Protein 3AGK (pdb70)

Sequence (345 aa):
EERLTISKRELARLLKELKKWSAPATVLLSLYIPPGRPLSDVMTLLRQEYSITDNIKLKRTRQAVKRALSAAMDRLQMLTSTPPNGLVLFCGEKFECFMFSPPEPIRVFYYRTDKRFITDFLEDMVEDNNAIGIIIVERDQATIGLLKGARLEVLKELEGFVPYERIIEQMVDEFFKKVGEEASNLLVPLAEKGVLKGVIVAGPGLAKQEFVEGNYLDYRLKKILAPELVDVAYQGLQGLKEAVMKAEKVVEAQMYRDAVNAMEEFKLHLAKGTGMIVYGEKDVEAALEMGAVKTLLIHESREDLEEWVEKAKSSGAQVIVVPESLAEAEWFLKTFGGLAGILRF

Radius of gyration: 25.09 Å; Cα contacts (8 Å, |Δi|>4): 639; chains: 1; bounding box: 65×64×42 Å

Nearest PDB structures (foldseek):
  3agk-assembly1_A  TM=1.003E+00  e=1.300E-74  Aeropyrum pernix
  3vmf-assembly1_B  TM=6.737E-01  e=6.064E-64  Aeropyrum pernix K1
  7o80-assembly1_By  TM=4.733E-01  e=6.636E-30  Oryctolagus cuniculus
  8hku-assembly1_ARF1  TM=5.598E-01  e=2.573E-24  Sulfolobus acidocaldarius DSM 639
  3e20-assembly2_C  TM=5.755E-01  e=2.740E-14  Schizosaccharomyces pombe

CATH classification: 3.30.960.10 (+2 more: 3.30.420.60, 3.30.1330.30)

InterPro domai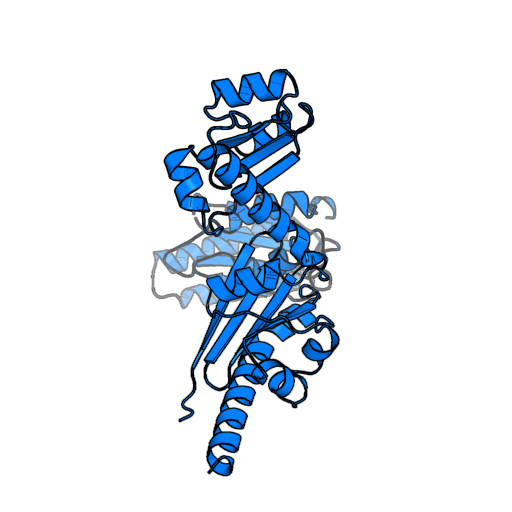ns:
  IPR004403 Peptide chain release factor eRF1/aRF1 [PTHR10113] (13-324)
  IPR004403 Peptide chain release factor eRF1/aRF1 [TIGR03676] (14-324)
  IPR005140 eRF1/Pelota-like, N-terminal domain [PF03463] (19-137)
  IPR005140 eRF1/Pelota-like, N-terminal domain [SM01194] (8-138)
  IPR005141 eRF1 domain 2 [PF03464] (143-274)
  IPR005142 eRF1 domain 3 [PF03465] (281-370)
  IPR020918 Peptide chain release factor subunit 1 [MF_00424] (24-371)
  IPR024049 eRF1, domain 1 [G3DSA:3.30.960.10] (1-139)
  IPR024049 eRF1, domain 1 [SSF55481] (7-139)
  IPR029064 Ribosomal protein eL30-like superfamily [G3DSA:3.30.1330.30] (276-373)
  IPR029064 Ribosomal protein eL30-like superfamily [SSF55315] (281-371)
  IPR042226 eRF1, domain 2 superfamily [G3DSA:3.30.420.60] (140-275)

B-factor: mean 65.96, std 20.27, range [30.25, 143.99]

Solvent-accessible surface area: 18932 Å² total; per-residue (Å²): 113,116,222,44,53,32,36,89,201,80,0,36,196,42,6,143,79,1,106,158,39,87,15,134,34,62,18,0,1,0,0,0,0,11,46,70,104,68,17,80,64,2,17,74,56,0,134,102,46,79,83,85,5,97,109,46,194,104,143,192,22,71,113,32,9,52,124,2,1,44,9,0,22,86,57,4,123,141,32,142,68,18,4,71,29,0,0,0,0,0,0,2,109,197,60,89,16,28,39,8,0,0,34,15,67,10,185,82,58,60,48,106,40,26,111,142,5,19,11,91,53,0,57,46,79,42,36,100,73,40,0,3,0,0,0,0,0,44,111,46,59,1,0,0,0,9,0,70,10,10,130,9,83,44,55,90,97,12,138,22,150,13,101,226,113,198,116,40,113,118,51,19,40,98,4,5,100,96,0,0,119,43,0,16,110,54,0,12,64,30,24,116,102,33,1,8,115,8,0,1,0,0,0,45,54,114,12,5,80,90,0,30,141,22,146,41,4,33,163,84,0,73,176,40,33,19,121,127,45,11,86,5,67,118,26,12,87,108,0,0,43,52,0,0,40,97,7,129,182,16,120,53,0,81,118,9,10,59,3,1,72,8,3,90,54,0,86,101,37,45,69,147,72,64,57,57,23,16,101,30,81,151,82,0,66,58,7,4,137,148,22,0,0,76,22,0,0,0,2,49,62,41,180,39,34,119,102,6,17,124,69,1,121,98,29,51,10,109,22,22,58,0,5,129,63,8,74,49,0,140,77,0,69,184,67,32,35,0,2,0,0,1,25,94,157

Secondary structure (DSSP, 8-state):
-GGGB--HHHHHHHHHHHTT---SSS-EEEEEE-TTS-HHHHHHHHHHHHHHGGG--SHHHHHHHHHHHHHHHHHHTT-SS--TT-EEEEEE---EEEEEB-SS---S-EEEEESS---HHHHTTSS-S-EEEEEEEETTEEEEEEEETTEEEEEEEEE-----HHHHHHHHHHHHHHHHHHHHHHHHHHHHTT-EEEEEEEESTTHHHHHHHSS-S-HHHHTTB-SS-EE----HHHHHHHHHHH-TT-GGGHHHHHHHHHHHHHHHHHHTT---EEESHHHHHHHHHTT-EEEEEEETT-TTHHHHHHHHTTTT-EEEEE-TTSTTHHHHHHHHTTEEEEE--

Structure (mmCIF, N/CA/C/O backbone):
data_3AGK
#
_entry.id   3AGK
#
_cell.length_a   65.443
_cell.length_b   80.430
_cell.length_c   87.873
_cell.angle_alpha   90.00
_cell.angle_beta   90.00
_cell.angle_gamma   90.00
#
_symmetry.space_group_name_H-M   'P 21 21 21'
#
loop_
_entity.id
_entity.type
_entity.pdbx_description
1 polymer 'Peptide chain release factor subunit 1'
2 water water
#
loop_
_atom_site.group_PDB
_atom_site.id
_atom_site.type_symbol
_atom_site.label_atom_id
_atom_site.label_alt_id
_atom_site.label_comp_id
_atom_site.label_asym_id
_atom_site.label_entity_id
_atom_site.label_seq_id
_atom_site.pdbx_PDB_ins_code
_atom_site.Cartn_x
_atom_site.Cartn_y
_atom_site.Cartn_z
_atom_site.occupancy
_atom_site.B_iso_or_equiv
_atom_site.auth_seq_id
_atom_site.auth_comp_id
_atom_site.auth_asym_id
_atom_site.auth_atom_id
_atom_site.pdbx_PDB_model_num
ATOM 1 N N . GLU A 1 7 ? 23.140 8.524 32.256 1.00 86.65 7 GLU A N 1
ATOM 2 C CA . GLU A 1 7 ? 22.836 9.952 32.410 1.00 87.17 7 GLU A CA 1
ATOM 3 C C . GLU A 1 7 ? 21.362 10.287 32.154 1.00 82.08 7 GLU A C 1
ATOM 4 O O . GLU A 1 7 ? 20.741 9.780 31.213 1.00 71.51 7 GLU A O 1
ATOM 10 N N . GLU A 1 8 ? 20.818 11.155 32.998 1.00 89.65 8 GLU A N 1
ATOM 11 C CA . GLU A 1 8 ? 19.426 11.573 32.891 1.00 97.69 8 GLU A CA 1
ATOM 12 C C . GLU A 1 8 ? 19.109 12.308 31.576 1.00 94.93 8 GLU A C 1
ATOM 13 O O . GLU A 1 8 ? 17.936 12.482 31.237 1.00 92.66 8 GLU A O 1
ATOM 19 N N . ARG A 1 9 ? 20.143 12.717 30.833 1.00 84.77 9 ARG A N 1
ATOM 20 C CA . ARG A 1 9 ? 19.941 13.453 29.579 1.00 81.70 9 ARG A CA 1
ATOM 21 C C . ARG A 1 9 ? 19.397 12.569 28.458 1.00 74.99 9 ARG A C 1
ATOM 22 O O . ARG A 1 9 ? 18.887 13.083 27.462 1.00 77.06 9 ARG A O 1
ATOM 30 N N . LEU A 1 10 ? 19.532 11.252 28.608 1.00 65.89 10 LEU A N 1
ATOM 31 C CA . LEU A 1 10 ? 19.015 10.288 27.629 1.00 68.33 10 LEU A CA 1
ATOM 32 C C . LEU A 1 10 ? 17.490 10.153 27.642 1.00 71.68 10 LEU A C 1
ATOM 33 O O . LEU A 1 10 ? 16.917 9.531 26.744 1.00 74.04 10 LEU A O 1
ATOM 38 N N . THR A 1 11 ? 16.834 10.693 28.667 1.00 70.47 11 THR A N 1
ATOM 39 C CA . THR A 1 11 ? 15.390 10.481 28.832 1.00 75.51 11 THR A CA 1
ATOM 40 C C . THR A 1 11 ? 14.541 11.234 27.801 1.00 75.69 11 THR A C 1
ATOM 41 O O . THR A 1 11 ? 14.840 12.371 27.450 1.00 82.00 11 THR A O 1
ATOM 45 N N . ILE A 1 12 ? 13.503 10.572 27.299 1.00 72.29 12 ILE A N 1
ATOM 46 C CA . ILE A 1 12 ? 12.573 11.174 26.352 1.00 70.19 12 ILE A CA 1
ATOM 47 C C . ILE A 1 12 ? 11.159 11.064 26.894 1.00 74.66 12 ILE A C 1
ATOM 48 O O . ILE A 1 12 ? 10.859 10.181 27.693 1.00 83.68 12 ILE A O 1
ATOM 53 N N . SER A 1 13 ? 10.288 11.961 26.457 1.00 77.37 13 SER A N 1
ATOM 54 C CA . SER A 1 13 ? 8.913 11.981 26.924 1.00 80.61 13 SER A CA 1
ATOM 55 C C . SER A 1 13 ? 8.097 10.927 26.198 1.00 81.23 13 SER A C 1
ATOM 56 O O . SER A 1 13 ? 8.569 10.320 25.243 1.00 71.16 13 SER A O 1
ATOM 59 N N . LYS A 1 14 ? 6.858 10.743 26.641 1.00 88.44 14 LYS A N 1
ATOM 60 C CA . LYS A 1 14 ? 5.911 9.893 25.939 1.00 92.81 14 LYS A CA 1
ATOM 61 C C . LYS A 1 14 ? 5.574 10.444 24.558 1.00 87.22 14 LYS A C 1
ATOM 62 O O . LYS A 1 14 ? 5.278 9.687 23.635 1.00 85.60 14 LYS A O 1
ATOM 68 N N . ARG A 1 15 ? 5.628 11.760 24.405 1.00 88.20 15 ARG A N 1
ATOM 69 C CA . ARG A 1 15 ? 5.336 12.358 23.106 1.00 95.22 15 ARG A CA 1
ATOM 70 C C . ARG A 1 15 ? 6.423 12.013 22.079 1.00 90.52 15 ARG A C 1
ATOM 71 O O . ARG A 1 15 ? 6.128 11.699 20.926 1.00 89.07 15 ARG A O 1
ATOM 79 N N . GLU A 1 16 ? 7.682 12.058 22.493 1.00 86.11 16 GLU A N 1
ATOM 80 C CA . GLU A 1 16 ? 8.750 11.656 21.588 1.00 83.98 16 GLU A CA 1
ATOM 81 C C . GLU A 1 16 ? 8.849 10.129 21.449 1.00 73.70 16 GLU A C 1
ATOM 82 O O . GLU A 1 16 ? 9.151 9.618 20.376 1.00 69.14 16 GLU A O 1
ATOM 88 N N . LEU A 1 17 ? 8.576 9.406 22.527 1.00 67.92 17 LEU A N 1
ATOM 89 C CA . LEU A 1 17 ? 8.637 7.948 22.484 1.00 72.47 17 LEU A CA 1
ATOM 90 C C . LEU A 1 17 ? 7.746 7.403 21.367 1.00 81.14 17 LEU A C 1
ATOM 91 O O . LEU A 1 17 ? 8.138 6.486 20.638 1.00 80.38 17 LEU A O 1
ATOM 96 N N . ALA A 1 18 ? 6.549 7.977 21.238 1.00 83.01 18 ALA A N 1
ATOM 97 C CA . ALA A 1 18 ? 5.568 7.525 20.248 1.00 81.76 18 ALA A CA 1
ATOM 98 C C . ALA A 1 18 ? 5.998 7.844 18.824 1.00 85.32 18 ALA A C 1
ATOM 99 O O . ALA A 1 18 ? 5.859 7.012 17.925 1.00 90.93 18 ALA A O 1
ATOM 101 N N . ARG A 1 19 ? 6.490 9.063 18.616 1.00 75.77 19 ARG A N 1
ATOM 102 C CA . ARG A 1 19 ? 7.058 9.431 17.329 1.00 71.06 19 ARG A CA 1
ATOM 103 C C . ARG A 1 19 ? 8.090 8.381 16.900 1.00 73.02 19 ARG A C 1
ATOM 104 O O . ARG A 1 19 ? 8.073 7.896 15.767 1.00 76.30 19 ARG A O 1
ATOM 112 N N . LEU A 1 20 ? 8.993 8.057 17.822 1.00 67.86 20 LEU A N 1
ATOM 113 C CA . LEU A 1 20 ? 10.054 7.084 17.599 1.00 65.28 20 LEU A CA 1
ATOM 114 C C . LEU A 1 20 ? 9.442 5.714 17.321 1.00 66.37 20 LEU A C 1
ATOM 115 O O . LEU A 1 20 ? 9.868 4.998 16.411 1.00 66.51 20 LEU A O 1
ATOM 120 N N . LEU A 1 21 ? 8.426 5.371 18.108 1.00 67.30 21 LEU A N 1
ATOM 121 C CA . LEU A 1 21 ? 7.743 4.082 17.993 1.00 71.07 21 LEU A CA 1
ATOM 122 C C . LEU A 1 21 ? 7.196 3.849 16.591 1.00 77.49 21 LEU A C 1
ATOM 123 O O . LEU A 1 21 ? 7.297 2.751 16.053 1.00 77.67 21 LEU A O 1
ATOM 128 N N . LYS A 1 22 ? 6.629 4.892 15.998 1.00 82.77 22 LYS A N 1
ATOM 129 C CA . LYS A 1 22 ? 6.082 4.794 14.650 1.00 87.09 22 LYS A CA 1
ATOM 130 C C . LYS A 1 22 ? 7.159 4.423 13.637 1.00 85.46 22 LYS A C 1
ATOM 131 O O . LYS A 1 22 ? 6.868 3.836 12.596 1.00 91.88 22 LYS A O 1
ATOM 137 N N . GLU A 1 23 ? 8.407 4.752 13.948 1.00 78.15 23 GLU A N 1
ATOM 138 C CA . GLU A 1 23 ? 9.494 4.483 13.020 1.00 77.63 23 GLU A CA 1
ATOM 139 C C . GLU A 1 23 ? 10.293 3.239 13.415 1.00 80.05 23 GLU A C 1
ATOM 140 O O . GLU A 1 23 ? 10.877 2.561 12.563 1.00 80.12 23 GLU A O 1
ATOM 146 N N . LEU A 1 24 ? 10.321 2.935 14.707 1.00 79.10 24 LEU A N 1
ATOM 147 C CA . LEU A 1 24 ? 10.873 1.656 15.149 1.00 75.00 24 LEU A CA 1
ATOM 148 C C . LEU A 1 24 ? 10.014 0.530 14.570 1.00 80.53 24 LEU A C 1
ATOM 149 O O . LEU A 1 24 ? 10.538 -0.455 14.041 1.00 75.32 24 LEU A O 1
ATOM 154 N N . LYS A 1 25 ? 8.692 0.689 14.647 1.00 80.61 25 LYS A N 1
ATOM 155 C CA . LYS A 1 25 ? 7.780 -0.335 14.134 1.00 86.10 25 LYS A CA 1
ATOM 156 C C . LYS A 1 25 ? 8.009 -0.614 12.647 1.00 89.97 25 LYS A C 1
ATOM 157 O O . LYS A 1 25 ? 7.685 -1.696 12.160 1.00 93.95 25 LYS A O 1
ATOM 163 N N . LYS A 1 26 ? 8.598 0.350 11.943 1.00 87.77 26 LYS A N 1
ATOM 164 C CA . LYS A 1 26 ? 8.921 0.193 10.524 1.00 87.90 26 LYS A CA 1
ATOM 165 C C . LYS A 1 26 ? 10.007 -0.852 10.247 1.00 90.39 26 LYS A C 1
ATOM 166 O O . LYS A 1 26 ? 10.059 -1.412 9.156 1.00 97.55 26 LYS A O 1
ATOM 172 N N . TRP A 1 27 ? 10.876 -1.111 11.220 1.00 84.01 27 TRP A N 1
ATOM 173 C CA . TRP A 1 27 ? 12.062 -1.937 10.975 1.00 79.61 27 TRP A CA 1
ATOM 174 C C . TRP A 1 27 ? 11.792 -3.426 10.805 1.00 81.53 27 TRP A C 1
ATOM 175 O O . TRP A 1 27 ? 11.060 -4.022 11.599 1.00 79.71 27 TRP A O 1
ATOM 186 N N . SER A 1 28 ? 12.408 -4.021 9.778 1.00 82.56 28 SER A N 1
ATOM 187 C CA . SER A 1 28 ? 12.296 -5.460 9.529 1.00 88.77 28 SER A CA 1
ATOM 188 C C . SER A 1 28 ? 13.559 -6.035 8.887 1.00 88.29 28 SER A C 1
ATOM 189 O O . SER A 1 28 ? 14.351 -5.301 8.300 1.00 87.86 28 SER A O 1
ATOM 192 N N . ALA A 1 29 ? 13.732 -7.352 8.999 1.00 88.78 29 ALA A N 1
ATOM 193 C CA . ALA A 1 29 ? 14.868 -8.056 8.389 1.00 90.53 29 ALA A CA 1
ATOM 194 C C . ALA A 1 29 ? 14.549 -9.538 8.121 1.00 98.37 29 ALA A C 1
ATOM 195 O O . ALA A 1 29 ? 13.778 -10.149 8.859 1.00 101.99 29 ALA A O 1
ATOM 197 N N . PRO A 1 30 ? 15.145 -10.115 7.062 1.00 98.65 30 PRO A N 1
ATOM 198 C CA . PRO A 1 30 ? 14.923 -11.520 6.685 1.00 101.31 30 PRO A CA 1
ATOM 199 C C . PRO A 1 30 ? 15.256 -12.517 7.800 1.00 101.45 30 PRO A C 1
ATOM 200 O O . PRO A 1 30 ? 14.428 -13.376 8.112 1.00 105.26 30 PRO A O 1
ATOM 204 N N . ALA A 1 31 ? 16.450 -12.411 8.378 1.00 97.60 31 ALA A N 1
ATOM 205 C CA . ALA A 1 31 ? 16.851 -13.281 9.483 1.00 91.30 31 ALA A CA 1
ATOM 206 C C . ALA A 1 31 ? 16.719 -12.546 10.808 1.00 88.34 31 ALA A C 1
ATOM 207 O O . ALA A 1 31 ? 16.528 -11.327 10.836 1.00 84.33 31 ALA A O 1
ATOM 209 N N . THR A 1 32 ? 16.809 -13.286 11.906 1.00 83.97 32 THR A N 1
ATOM 210 C CA . THR A 1 32 ? 16.655 -12.677 13.218 1.00 76.79 32 THR A CA 1
ATOM 211 C C . THR A 1 32 ? 17.934 -11.953 13.614 1.00 73.15 32 THR A C 1
ATOM 212 O O . THR A 1 32 ? 18.755 -12.492 14.349 1.00 66.46 32 THR A O 1
ATOM 216 N N . VAL A 1 33 ? 18.078 -10.718 13.134 1.00 77.42 33 VAL A N 1
ATOM 217 C CA . VAL A 1 33 ? 19.324 -9.966 13.265 1.00 71.54 33 VAL A CA 1
ATOM 218 C C . VAL A 1 33 ? 19.131 -8.507 13.701 1.00 69.90 33 VAL A C 1
ATOM 219 O O . VAL A 1 33 ? 20.016 -7.670 13.492 1.00 64.46 33 VAL A O 1
ATOM 223 N N . LEU A 1 34 ? 17.978 -8.200 14.291 1.00 71.07 34 LEU A N 1
ATOM 224 C CA . LEU A 1 34 ? 17.736 -6.870 14.849 1.00 66.66 34 LEU A CA 1
ATOM 225 C C . LEU A 1 34 ? 17.676 -6.944 16.373 1.00 64.45 34 LEU A C 1
ATOM 226 O O . LEU A 1 34 ? 16.824 -7.630 16.946 1.00 75.63 34 LEU A O 1
ATOM 231 N N . LEU A 1 35 ? 18.597 -6.239 17.016 1.00 57.65 35 LEU A N 1
ATOM 232 C CA . LEU A 1 35 ? 18.791 -6.320 18.462 1.00 58.10 35 LEU A CA 1
ATOM 233 C C . LEU A 1 35 ? 17.847 -5.428 19.263 1.00 59.67 35 LEU A C 1
ATOM 234 O O . LEU A 1 35 ? 17.674 -4.249 18.957 1.00 55.20 35 LEU A O 1
ATOM 239 N N . SER A 1 36 ? 17.246 -6.007 20.296 1.00 59.92 36 SER A N 1
ATOM 240 C CA . SER A 1 36 ? 16.432 -5.254 21.240 1.00 62.98 36 SER A CA 1
ATOM 241 C C . SER A 1 36 ? 16.996 -5.470 22.650 1.00 64.18 36 SER A C 1
ATOM 242 O O . SER A 1 36 ? 17.201 -6.609 23.064 1.00 71.07 36 SER A O 1
ATOM 245 N N . LEU A 1 37 ? 17.248 -4.392 23.387 1.00 56.05 37 L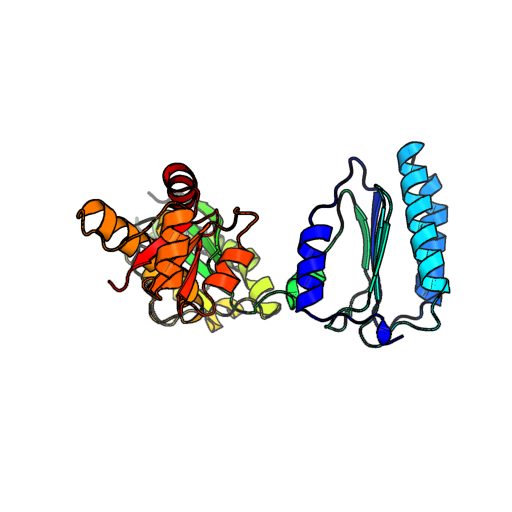EU A N 1
ATOM 246 C CA . LEU A 1 37 ? 17.880 -4.508 24.702 1.00 54.60 37 LEU A CA 1
ATOM 247 C C . LEU A 1 37 ? 17.351 -3.499 25.738 1.00 62.84 37 LEU A C 1
ATOM 248 O O . LEU A 1 37 ? 17.495 -2.290 25.569 1.00 64.02 37 LEU A O 1
ATOM 253 N N . TYR A 1 38 ? 16.750 -4.008 26.811 1.00 58.61 38 TYR A N 1
ATOM 254 C CA . TYR A 1 38 ? 16.170 -3.173 27.863 1.00 59.45 38 TYR A CA 1
ATOM 255 C C . TYR A 1 38 ? 16.911 -3.390 29.178 1.00 61.05 38 TYR A C 1
ATOM 256 O O . TYR A 1 38 ? 17.048 -4.522 29.639 1.00 65.99 38 TYR A O 1
ATOM 265 N N . ILE A 1 39 ? 17.367 -2.315 29.803 1.00 51.68 39 ILE A N 1
ATOM 266 C CA . ILE A 1 39 ? 18.155 -2.426 31.026 1.00 52.03 39 ILE A CA 1
ATOM 267 C C . ILE A 1 39 ? 17.547 -1.658 32.195 1.00 61.18 39 ILE A C 1
ATOM 268 O O . ILE A 1 39 ? 17.495 -0.434 32.178 1.00 67.26 39 ILE A O 1
ATOM 273 N N . PRO A 1 40 ? 17.083 -2.378 33.222 1.00 66.27 40 PRO A N 1
ATOM 274 C CA . PRO A 1 40 ? 16.472 -1.713 34.379 1.00 67.65 40 PRO A CA 1
ATOM 275 C C . PRO A 1 40 ? 17.488 -0.898 35.170 1.00 64.85 40 PRO A C 1
ATOM 276 O O . PRO A 1 40 ? 18.691 -1.120 35.054 1.00 63.08 40 PRO A O 1
ATOM 280 N N . PRO A 1 41 ? 17.008 0.041 35.988 1.00 70.73 41 PRO A N 1
ATOM 281 C CA . PRO A 1 41 ? 17.934 0.840 36.800 1.00 71.34 41 PRO A CA 1
ATOM 282 C C . PRO A 1 41 ? 18.699 -0.040 37.797 1.00 72.24 41 PRO A C 1
ATOM 283 O O . PRO A 1 41 ? 19.873 0.191 38.060 1.00 73.92 41 PRO A O 1
ATOM 287 N N . GLY A 1 42 ? 18.048 -1.059 38.333 1.00 78.42 42 GLY A N 1
ATOM 288 C CA . GLY A 1 42 ? 18.732 -1.958 39.243 1.00 89.82 42 GLY A CA 1
ATOM 289 C C . GLY A 1 42 ? 19.910 -2.726 38.652 1.00 88.97 42 GLY A C 1
ATOM 290 O O . GLY A 1 42 ? 20.676 -3.346 39.389 1.00 95.52 42 GLY A O 1
ATOM 291 N N . ARG A 1 43 ? 20.075 -2.675 37.333 1.00 76.64 43 ARG A N 1
ATOM 292 C CA . ARG A 1 43 ? 21.010 -3.567 36.651 1.00 63.94 43 ARG A CA 1
ATOM 293 C C . ARG A 1 43 ? 22.338 -2.934 36.206 1.00 62.27 43 ARG A C 1
ATOM 294 O O . ARG A 1 43 ? 22.385 -2.200 35.219 1.00 58.76 43 ARG A O 1
ATOM 302 N N . PRO A 1 44 ? 23.435 -3.265 36.905 1.00 65.65 44 PRO A N 1
ATOM 303 C CA . PRO A 1 44 ? 24.780 -2.753 36.590 1.00 63.80 44 PRO A CA 1
ATOM 304 C C . PRO A 1 44 ? 25.222 -3.048 35.156 1.00 65.63 44 PRO A C 1
ATOM 305 O O . PRO A 1 44 ? 25.123 -4.189 34.685 1.00 66.72 44 PRO A O 1
ATOM 309 N N . LEU A 1 45 ? 25.737 -2.032 34.474 1.00 61.01 45 LEU A N 1
ATOM 310 C CA . LEU A 1 45 ? 26.096 -2.166 33.070 1.00 56.94 45 LEU A CA 1
ATOM 311 C C . LEU A 1 45 ? 27.223 -3.178 32.852 1.00 55.42 45 LEU A C 1
ATOM 312 O O . LEU A 1 45 ? 27.368 -3.738 31.762 1.00 54.90 45 LEU A O 1
ATOM 317 N N . SER A 1 46 ? 28.019 -3.430 33.883 1.00 53.55 46 SER A N 1
ATOM 318 C CA . SER A 1 46 ? 29.072 -4.422 33.747 1.00 59.63 46 SER A CA 1
ATOM 319 C C . SER A 1 46 ? 28.464 -5.829 33.586 1.00 60.38 46 SER A C 1
ATOM 320 O O . SER A 1 46 ? 29.030 -6.679 32.893 1.00 59.82 46 SER A O 1
ATOM 323 N N . ASP A 1 47 ? 27.308 -6.048 34.220 1.00 57.37 47 ASP A N 1
ATOM 324 C CA . ASP A 1 47 ? 26.527 -7.289 34.077 1.00 53.73 47 ASP A CA 1
ATOM 325 C C . ASP A 1 47 ? 26.030 -7.451 32.643 1.00 52.76 47 ASP A C 1
ATOM 326 O O . ASP A 1 47 ? 26.161 -8.523 32.030 1.00 50.57 47 ASP A O 1
ATOM 331 N N . VAL A 1 48 ? 25.461 -6.371 32.111 1.00 44.27 48 VAL A N 1
ATOM 332 C CA . VAL A 1 48 ? 24.957 -6.371 30.745 1.00 52.22 48 VAL A CA 1
ATOM 333 C C . VAL A 1 48 ? 26.105 -6.609 29.768 1.00 55.33 48 VAL A C 1
ATOM 334 O O . VAL A 1 48 ? 25.979 -7.380 28.819 1.00 55.94 48 VAL A O 1
ATOM 338 N N . MET A 1 49 ? 27.225 -5.943 30.027 1.00 50.38 49 MET A N 1
ATOM 339 C CA . MET A 1 49 ? 28.433 -6.053 29.221 1.00 52.76 49 MET A CA 1
ATOM 340 C C . MET A 1 49 ? 28.928 -7.507 29.108 1.00 52.71 49 MET A C 1
ATOM 341 O O . MET A 1 49 ? 29.253 -7.982 28.019 1.00 52.47 49 MET A O 1
ATOM 346 N N . THR A 1 50 ? 28.982 -8.205 30.243 1.00 52.93 50 THR A N 1
ATOM 347 C CA . THR A 1 50 ? 29.306 -9.632 30.280 1.00 51.74 50 THR A CA 1
ATOM 348 C C . THR A 1 50 ? 28.303 -10.461 29.466 1.00 52.59 50 THR A C 1
ATOM 349 O O . THR A 1 50 ? 28.694 -11.325 28.677 1.00 47.20 50 THR A O 1
ATOM 353 N N . LEU A 1 51 ? 27.015 -10.179 29.637 1.00 49.99 51 LEU A N 1
ATOM 354 C CA . LEU A 1 51 ? 25.981 -10.866 28.866 1.00 49.69 51 LEU A CA 1
ATOM 355 C C . LEU A 1 51 ? 26.133 -10.649 27.345 1.00 46.41 51 LEU A C 1
ATOM 356 O O . LEU A 1 51 ? 26.067 -11.591 26.573 1.00 46.51 51 LEU A O 1
ATOM 361 N N . LEU A 1 52 ? 26.336 -9.410 26.912 1.00 40.98 52 LEU A N 1
ATOM 362 C CA . LEU A 1 52 ? 26.534 -9.142 25.493 1.00 40.64 52 LEU A CA 1
ATOM 363 C C . LEU A 1 52 ? 27.793 -9.834 24.979 1.00 41.32 52 LEU A C 1
ATOM 364 O O . LEU A 1 52 ? 27.821 -10.323 23.853 1.00 44.17 52 LEU A O 1
ATOM 369 N N . ARG A 1 53 ? 28.837 -9.855 25.806 1.00 39.21 53 ARG A N 1
ATOM 370 C CA . ARG A 1 53 ? 30.097 -10.487 25.427 1.00 40.29 53 ARG A CA 1
ATOM 371 C C . ARG A 1 53 ? 29.904 -11.999 25.225 1.00 46.66 53 ARG A C 1
ATOM 372 O O . ARG A 1 53 ? 30.486 -12.584 24.314 1.00 48.81 53 ARG A O 1
ATOM 380 N N . GLN A 1 54 ? 29.085 -12.611 26.083 1.00 46.92 54 GLN A N 1
ATOM 381 C CA . GLN A 1 54 ? 28.716 -14.028 25.950 1.00 53.81 54 GLN A CA 1
ATOM 382 C C . GLN A 1 54 ? 27.948 -14.262 24.661 1.00 56.18 54 GLN A C 1
ATOM 383 O O . GLN A 1 54 ? 28.275 -15.154 23.869 1.00 58.70 54 GLN A O 1
ATOM 389 N N . GLU A 1 55 ? 26.906 -13.460 24.470 1.00 47.60 55 GLU A N 1
ATOM 390 C CA . GLU A 1 55 ? 26.117 -13.502 23.251 1.00 50.36 55 GLU A CA 1
ATOM 391 C C . GLU A 1 55 ? 27.020 -13.363 22.028 1.00 57.71 55 GLU A C 1
ATOM 392 O O . GLU A 1 55 ? 26.787 -14.003 21.005 1.00 57.75 55 GLU A O 1
ATOM 398 N N . TYR A 1 56 ? 28.049 -12.527 22.139 1.00 55.78 56 TYR A N 1
ATOM 399 C CA . TYR A 1 56 ? 28.984 -12.342 21.036 1.00 52.87 56 TYR A CA 1
ATOM 400 C C . TYR A 1 56 ? 29.743 -13.639 20.701 1.00 54.87 56 TYR A C 1
ATOM 401 O O . TYR A 1 56 ? 29.865 -14.011 19.537 1.00 53.81 56 TYR A O 1
ATOM 410 N N . SER A 1 57 ? 30.243 -14.333 21.719 1.00 56.21 57 SER A N 1
ATOM 411 C CA . SER A 1 57 ? 30.918 -15.608 21.497 1.00 55.19 57 SER A CA 1
ATOM 412 C C . SER A 1 57 ? 29.961 -16.654 20.911 1.00 61.99 57 SER A C 1
ATOM 413 O O . SER A 1 57 ? 30.312 -17.403 20.005 1.00 62.46 57 SER A O 1
ATOM 416 N N . ILE A 1 58 ? 28.738 -16.676 21.419 1.00 65.98 58 ILE A N 1
ATOM 417 C CA . ILE A 1 58 ? 27.719 -17.599 20.946 1.00 70.44 58 ILE A CA 1
ATOM 418 C C . ILE A 1 58 ? 27.444 -17.473 19.444 1.00 75.62 58 ILE A C 1
ATOM 419 O O . ILE A 1 58 ? 27.052 -18.446 18.810 1.00 79.30 58 ILE A O 1
ATOM 424 N N . THR A 1 59 ? 27.653 -16.291 18.868 1.00 74.77 59 THR A N 1
ATOM 425 C CA . THR A 1 59 ? 27.292 -16.064 17.462 1.00 79.65 59 THR A CA 1
ATOM 426 C C . THR A 1 59 ? 28.011 -16.972 16.471 1.00 85.33 59 THR A C 1
ATOM 427 O O . THR A 1 59 ? 27.572 -17.106 15.331 1.00 85.87 59 THR A O 1
ATOM 431 N N . ASP A 1 60 ? 29.124 -17.568 16.886 1.00 91.95 60 ASP A N 1
ATOM 432 C CA . ASP A 1 60 ? 29.827 -18.521 16.024 1.00 99.35 60 ASP A CA 1
ATOM 433 C C . ASP A 1 60 ? 28.944 -19.725 15.719 1.00 95.13 60 ASP A C 1
ATOM 434 O O . ASP A 1 60 ? 29.153 -20.431 14.739 1.00 93.63 60 ASP A O 1
ATOM 439 N N . ASN A 1 61 ? 27.947 -19.936 16.569 1.00 97.11 61 ASN A N 1
ATOM 440 C CA . ASN A 1 61 ? 26.972 -21.001 16.391 1.00 101.53 61 ASN A CA 1
ATOM 441 C C . ASN A 1 61 ? 26.031 -20.722 15.219 1.00 100.72 61 ASN A C 1
ATOM 442 O O . ASN A 1 61 ? 25.228 -21.574 14.838 1.00 108.42 61 ASN A O 1
ATOM 447 N N . ILE A 1 62 ? 26.121 -19.525 14.651 1.00 91.14 62 ILE A N 1
ATOM 448 C CA . ILE A 1 62 ? 25.266 -19.169 13.525 1.00 86.74 62 ILE A CA 1
ATOM 449 C C . ILE A 1 62 ? 25.898 -19.587 12.207 1.00 92.25 62 ILE A C 1
ATOM 450 O O . ILE A 1 62 ? 26.622 -18.816 11.573 1.00 85.40 62 ILE A O 1
ATOM 455 N N . LYS A 1 63 ? 25.630 -20.828 11.814 1.00 104.45 63 LYS A N 1
ATOM 456 C CA . LYS A 1 63 ? 25.983 -21.302 10.487 1.00 104.44 63 LYS A CA 1
ATOM 457 C C . LYS A 1 63 ? 25.245 -20.386 9.525 1.00 96.97 63 LYS A C 1
ATOM 458 O O . LYS A 1 63 ? 24.018 -20.367 9.528 1.00 96.02 63 LYS A O 1
ATOM 464 N N . LEU A 1 64 ? 25.988 -19.610 8.736 1.00 94.95 64 LEU A N 1
ATOM 465 C CA . LEU A 1 64 ? 25.416 -18.580 7.857 1.00 95.80 64 LEU A CA 1
ATOM 466 C C . LEU A 1 64 ? 26.204 -17.266 7.960 1.00 98.91 64 LEU A C 1
ATOM 467 O O . LEU A 1 64 ? 25.966 -16.459 8.863 1.00 99.86 64 LEU A O 1
ATOM 472 N N . LYS A 1 65 ? 27.131 -17.060 7.026 1.00 100.46 65 LYS A N 1
ATOM 473 C CA . LYS A 1 65 ? 27.985 -15.868 6.990 1.00 92.74 65 LYS A CA 1
ATOM 474 C C . LYS A 1 65 ? 27.258 -14.558 7.296 1.00 81.89 65 LYS A C 1
ATOM 475 O O . LYS A 1 65 ? 27.497 -13.949 8.334 1.00 76.01 65 LYS A O 1
ATOM 481 N N . ARG A 1 66 ? 26.382 -14.126 6.393 1.00 81.35 66 ARG A N 1
ATOM 482 C CA . ARG A 1 66 ? 25.772 -12.804 6.496 1.00 86.14 66 ARG A CA 1
ATOM 483 C C . ARG A 1 66 ? 25.046 -12.586 7.823 1.00 84.74 66 ARG A C 1
ATOM 484 O O . ARG A 1 66 ? 25.170 -11.522 8.432 1.00 76.41 66 ARG A O 1
ATOM 492 N N . THR A 1 67 ? 24.301 -13.594 8.267 1.00 84.81 67 THR A N 1
ATOM 493 C CA . THR A 1 67 ? 23.549 -13.495 9.510 1.00 80.06 67 THR A CA 1
ATOM 494 C C . THR A 1 67 ? 24.486 -13.410 10.703 1.00 74.53 67 THR A C 1
ATOM 495 O O . THR A 1 67 ? 24.348 -12.542 11.556 1.00 70.49 67 THR A O 1
ATOM 499 N N . ARG A 1 68 ? 25.440 -14.329 10.757 1.00 77.77 68 ARG A N 1
ATOM 500 C CA . ARG A 1 68 ? 26.420 -14.345 11.827 1.00 77.06 68 ARG A CA 1
ATOM 501 C C . ARG A 1 68 ? 27.078 -12.968 11.970 1.00 73.50 68 ARG A C 1
ATOM 502 O O . ARG A 1 68 ? 27.159 -12.427 13.071 1.00 68.22 68 ARG A O 1
ATOM 510 N N . GLN A 1 69 ? 27.527 -12.403 10.851 1.00 74.78 69 GLN A N 1
ATOM 511 C CA . GLN A 1 69 ? 28.160 -11.086 10.836 1.00 73.78 69 GLN A CA 1
ATOM 512 C C . GLN A 1 69 ? 27.218 -10.014 11.362 1.00 76.38 69 GLN A C 1
ATOM 513 O O . GLN A 1 69 ? 27.609 -9.147 12.148 1.00 75.37 69 GLN A O 1
ATOM 519 N N . ALA A 1 70 ? 25.976 -10.075 10.896 1.00 74.63 70 ALA A N 1
ATOM 520 C CA . ALA A 1 70 ? 24.975 -9.065 11.195 1.00 64.39 70 ALA A CA 1
ATOM 521 C C . ALA A 1 70 ? 24.820 -8.884 12.698 1.00 67.12 70 ALA A C 1
ATOM 522 O O . ALA A 1 70 ? 24.778 -7.762 13.213 1.00 62.95 70 ALA A O 1
ATOM 524 N N . VAL A 1 71 ? 24.727 -10.007 13.396 1.00 65.80 71 VAL A N 1
ATOM 525 C CA . VAL A 1 71 ? 24.504 -9.986 14.825 1.00 61.95 71 VAL A CA 1
ATOM 526 C C . VAL A 1 71 ? 25.738 -9.448 15.542 1.00 55.55 71 VAL A C 1
ATOM 527 O O . VAL A 1 71 ? 25.625 -8.615 16.435 1.00 52.67 71 VAL A O 1
ATOM 531 N N . LYS A 1 72 ? 26.915 -9.909 15.139 1.00 54.43 72 LYS A N 1
ATOM 532 C CA . LYS A 1 72 ? 28.150 -9.420 15.737 1.00 56.33 72 LYS A CA 1
ATOM 533 C C . LYS A 1 72 ? 28.222 -7.901 15.642 1.00 53.78 72 LYS A C 1
ATOM 534 O O . LYS A 1 72 ? 28.532 -7.223 16.620 1.00 53.52 72 LYS A O 1
ATOM 540 N N . ARG A 1 73 ? 27.920 -7.371 14.462 1.00 53.39 73 ARG A N 1
ATOM 541 C CA . ARG A 1 73 ? 27.972 -5.935 14.246 1.00 57.98 73 ARG A CA 1
ATOM 542 C C . ARG A 1 73 ? 27.035 -5.153 15.173 1.00 56.87 73 ARG A C 1
ATOM 543 O O . ARG A 1 73 ? 27.417 -4.118 15.724 1.00 53.84 73 ARG A O 1
ATOM 551 N N . ALA A 1 74 ? 25.806 -5.637 15.323 1.00 56.87 74 ALA A N 1
ATOM 552 C CA . ALA A 1 74 ? 24.828 -4.986 16.194 1.00 53.62 74 ALA A CA 1
ATOM 553 C C . ALA A 1 74 ? 25.243 -5.097 17.659 1.00 55.00 74 ALA A C 1
ATOM 554 O O . ALA A 1 74 ? 25.141 -4.134 18.409 1.00 48.41 74 ALA A O 1
ATOM 556 N N . LEU A 1 75 ? 25.706 -6.281 18.055 1.00 48.21 75 LEU A N 1
ATOM 557 C CA . LEU A 1 75 ? 26.240 -6.494 19.395 1.00 52.73 75 LEU A CA 1
ATOM 558 C C . LEU A 1 75 ? 27.387 -5.525 19.716 1.00 48.71 75 LEU A C 1
ATOM 559 O O . LEU A 1 75 ? 27.436 -4.942 20.805 1.00 48.43 75 LEU A O 1
ATOM 564 N N . SER A 1 76 ? 28.314 -5.362 18.775 1.00 47.76 76 SER A N 1
ATOM 565 C CA . SER A 1 76 ? 29.451 -4.471 18.992 1.00 50.59 76 SER A CA 1
ATOM 566 C C . SER A 1 76 ? 28.985 -3.037 19.141 1.00 48.15 76 SER A C 1
ATOM 567 O O . SER A 1 76 ? 29.519 -2.277 19.959 1.00 45.88 76 SER A O 1
ATOM 570 N N . ALA A 1 77 ? 27.982 -2.674 18.347 1.00 46.68 77 ALA A N 1
ATOM 571 C CA . ALA A 1 77 ? 27.450 -1.316 18.393 1.00 54.61 77 ALA A CA 1
ATOM 572 C C . ALA A 1 77 ? 26.847 -1.047 19.763 1.00 48.96 77 ALA A C 1
ATOM 573 O O . ALA A 1 77 ? 27.094 -0.004 20.359 1.00 51.45 77 ALA A O 1
ATOM 575 N N . ALA A 1 78 ? 26.078 -2.004 20.272 1.00 45.95 78 ALA A N 1
ATOM 576 C CA . ALA A 1 78 ? 25.471 -1.850 21.588 1.00 45.91 78 ALA A CA 1
ATOM 577 C C . ALA A 1 78 ? 26.534 -1.759 22.700 1.00 50.00 78 ALA A C 1
ATOM 578 O O . ALA A 1 78 ? 26.431 -0.911 23.605 1.00 47.42 78 ALA A O 1
ATOM 580 N N . MET A 1 79 ? 27.561 -2.609 22.620 1.00 42.38 79 MET A N 1
ATOM 581 C CA . MET A 1 79 ? 28.680 -2.526 23.569 1.00 48.41 79 MET A CA 1
ATOM 582 C C . MET A 1 79 ? 29.374 -1.171 23.529 1.00 47.51 79 MET A C 1
ATOM 583 O O . MET A 1 79 ? 29.705 -0.623 24.578 1.00 44.96 79 MET A O 1
ATOM 588 N N . ASP A 1 80 ? 29.616 -0.664 22.320 1.00 45.46 80 ASP A N 1
ATOM 589 C CA . ASP A 1 80 ? 30.181 0.674 22.130 1.00 47.60 80 ASP A CA 1
ATOM 590 C C . ASP A 1 80 ? 29.362 1.703 22.880 1.00 48.19 80 ASP A C 1
ATOM 591 O O . ASP A 1 80 ? 29.892 2.540 23.607 1.00 49.00 80 ASP A O 1
ATOM 596 N N . ARG A 1 81 ? 28.054 1.636 22.664 1.00 47.29 81 ARG A N 1
ATOM 597 C CA . ARG A 1 81 ? 27.112 2.559 23.261 1.00 51.18 81 ARG A CA 1
ATOM 598 C C . ARG A 1 81 ? 27.202 2.512 24.790 1.00 55.62 81 ARG A C 1
ATOM 599 O O . ARG A 1 81 ? 27.203 3.551 25.458 1.00 53.14 81 ARG A O 1
ATOM 607 N N . LEU A 1 82 ? 27.290 1.306 25.349 1.00 48.85 82 LEU A N 1
ATOM 608 C CA . LEU A 1 82 ? 27.257 1.150 26.803 1.00 48.83 82 LEU A CA 1
ATOM 609 C C . LEU A 1 82 ? 28.557 1.606 27.444 1.00 43.88 82 LEU A C 1
ATOM 610 O O . LEU A 1 82 ? 28.577 2.075 28.578 1.00 43.88 82 LEU A O 1
ATOM 615 N N . GLN A 1 83 ? 29.657 1.453 26.723 1.00 42.55 83 GLN A N 1
ATOM 616 C CA . GLN A 1 83 ? 30.926 1.870 27.281 1.00 52.19 83 GLN A CA 1
ATOM 617 C C . GLN A 1 83 ? 31.059 3.391 27.243 1.00 58.01 83 GLN A C 1
ATOM 618 O O . GLN A 1 83 ? 32.057 3.940 27.695 1.00 60.89 83 GLN A O 1
ATOM 624 N N . MET A 1 84 ? 30.024 4.061 26.737 1.00 57.01 84 MET A N 1
ATOM 625 C CA . MET A 1 84 ? 29.945 5.528 26.780 1.00 61.85 84 MET A CA 1
ATOM 626 C C . MET A 1 84 ? 29.390 6.018 28.103 1.00 63.91 84 MET A C 1
ATOM 627 O O . MET A 1 84 ? 29.467 7.201 28.409 1.00 72.57 84 MET A O 1
ATOM 632 N N . LEU A 1 85 ? 28.803 5.110 28.873 1.00 63.05 85 LEU A N 1
ATOM 633 C CA . LEU A 1 85 ? 28.108 5.498 30.084 1.00 64.01 85 LEU A CA 1
ATOM 634 C C . LEU A 1 85 ? 28.822 4.954 31.301 1.00 70.77 85 LEU A C 1
ATOM 635 O O . LEU A 1 85 ? 29.646 4.044 31.202 1.00 70.67 85 LEU A O 1
ATOM 640 N N . THR A 1 86 ? 28.493 5.509 32.458 1.00 75.63 86 THR A N 1
ATOM 641 C CA . THR A 1 86 ? 29.041 5.002 33.701 1.00 87.39 86 THR A CA 1
ATOM 642 C C . THR A 1 86 ? 28.017 4.124 34.407 1.00 98.00 86 THR A C 1
ATOM 643 O O . THR A 1 86 ? 28.349 3.051 34.916 1.00 105.10 86 THR A O 1
ATOM 647 N N . SER A 1 87 ? 26.767 4.570 34.420 1.00 94.66 87 SER A N 1
ATOM 648 C CA . SER A 1 87 ? 25.702 3.788 35.032 1.00 89.90 87 SER A CA 1
ATOM 649 C C . SER A 1 87 ? 24.402 4.043 34.299 1.00 80.16 87 SER A C 1
ATOM 650 O O . SER A 1 87 ? 24.239 5.087 33.664 1.00 73.16 87 SER A O 1
ATOM 653 N N . THR A 1 88 ? 23.477 3.094 34.395 1.00 73.26 88 THR A N 1
ATOM 654 C CA . THR A 1 88 ? 22.184 3.229 33.738 1.00 75.49 88 THR A CA 1
ATOM 655 C C . THR A 1 88 ? 21.456 4.462 34.298 1.00 80.34 88 THR A C 1
ATOM 656 O O . THR A 1 88 ? 21.591 4.767 35.483 1.00 87.63 88 THR A O 1
ATOM 660 N N . PRO A 1 89 ? 20.715 5.197 33.442 1.00 74.99 89 PRO A N 1
ATOM 661 C CA . PRO A 1 89 ? 19.905 6.319 33.924 1.00 78.73 89 PRO A CA 1
ATOM 662 C C . PRO A 1 89 ? 18.873 5.826 34.928 1.00 78.53 89 PRO A C 1
ATOM 663 O O . PRO A 1 89 ? 18.748 4.616 35.152 1.00 73.07 89 PRO A O 1
ATOM 667 N N . PRO A 1 90 ? 18.124 6.753 35.525 1.00 77.33 90 PRO A N 1
ATOM 668 C CA . PRO A 1 90 ? 17.193 6.382 36.597 1.00 79.58 90 PRO A CA 1
ATOM 669 C C . PRO A 1 90 ? 16.000 5.594 36.080 1.00 79.41 90 PRO A C 1
ATOM 670 O O . PRO A 1 90 ? 15.405 4.831 36.848 1.00 77.40 90 PRO A O 1
ATOM 674 N N . ASN A 1 91 ? 15.655 5.773 34.807 1.00 70.85 91 ASN A N 1
ATOM 675 C CA . ASN A 1 91 ? 14.536 5.042 34.224 1.00 69.58 91 ASN A CA 1
ATOM 676 C C . ASN A 1 91 ? 15.006 3.866 33.383 1.00 68.47 91 ASN A C 1
ATOM 677 O O . ASN A 1 91 ? 14.207 3.243 32.682 1.00 63.78 91 ASN A O 1
ATOM 682 N N . GLY A 1 92 ? 16.306 3.582 33.445 1.00 66.02 92 GLY A N 1
ATOM 683 C CA . GLY A 1 92 ? 16.905 2.528 32.643 1.00 59.30 92 GLY A CA 1
ATOM 684 C C . GLY A 1 92 ? 17.303 2.979 31.245 1.00 67.71 92 GLY A C 1
ATOM 685 O O . GLY A 1 92 ? 17.239 4.174 30.909 1.00 58.87 92 GLY A O 1
ATOM 686 N N . LEU A 1 93 ? 17.719 2.008 30.432 1.00 66.39 93 LEU A N 1
ATOM 687 C CA . LEU A 1 93 ? 18.134 2.233 29.050 1.00 60.25 93 LEU A CA 1
ATOM 688 C C . LEU A 1 93 ? 17.401 1.279 28.129 1.00 62.28 93 LEU A C 1
ATOM 689 O O . LEU A 1 93 ? 17.067 0.164 28.532 1.00 65.46 93 LEU A O 1
ATOM 694 N N . VAL A 1 94 ? 17.169 1.690 26.886 1.00 59.58 94 VAL A N 1
ATOM 695 C CA . VAL A 1 94 ? 16.789 0.730 25.853 1.00 60.23 94 VAL A CA 1
ATOM 696 C C . VAL A 1 94 ? 17.570 0.984 24.558 1.00 52.28 94 VAL A C 1
ATOM 697 O O . VAL A 1 94 ? 17.777 2.135 24.153 1.00 54.69 94 VAL A O 1
ATOM 701 N N . LEU A 1 95 ? 18.021 -0.098 23.931 1.00 44.72 95 LEU A N 1
ATOM 702 C CA . LEU A 1 95 ? 18.755 -0.023 22.672 1.00 50.08 95 LEU A CA 1
ATOM 703 C C . LEU A 1 95 ? 18.110 -0.864 21.583 1.00 54.61 95 LEU A C 1
ATOM 704 O O . LEU A 1 95 ? 17.699 -1.986 21.841 1.00 54.52 95 LEU A O 1
ATOM 709 N N . PHE A 1 96 ? 18.034 -0.323 20.369 1.00 55.14 96 PHE A N 1
ATOM 710 C CA . PHE A 1 96 ? 17.713 -1.121 19.182 1.00 47.33 96 PHE A CA 1
ATOM 711 C C . PHE A 1 96 ? 18.812 -0.895 18.132 1.00 49.25 96 PHE A C 1
ATOM 712 O O . PHE A 1 96 ? 19.161 0.243 17.838 1.00 52.90 96 PHE A O 1
ATOM 720 N N . CYS A 1 97 ? 19.387 -1.966 17.595 1.00 49.60 97 CYS A N 1
ATOM 721 C CA . CYS A 1 97 ? 20.455 -1.829 16.604 1.00 53.86 97 CYS A CA 1
ATOM 722 C C . CYS A 1 97 ? 20.288 -2.857 15.497 1.00 62.51 97 CYS A C 1
ATOM 723 O O . CYS A 1 97 ? 19.775 -3.948 15.730 1.00 65.73 97 CYS A O 1
ATOM 726 N N . GLY A 1 98 ? 20.734 -2.504 14.295 1.00 69.83 98 GLY A N 1
ATOM 727 C CA . GLY A 1 98 ? 20.728 -3.431 13.175 1.00 73.94 98 GLY A CA 1
ATOM 728 C C . GLY A 1 98 ? 20.703 -2.734 11.828 1.00 76.60 98 GLY A C 1
ATOM 729 O O . GLY A 1 98 ? 20.813 -1.507 11.750 1.00 77.40 98 GLY A O 1
ATOM 730 N N . GLU A 1 99 ? 20.566 -3.519 10.766 1.00 81.75 99 GLU A N 1
ATOM 731 C CA . GLU A 1 99 ? 20.403 -2.971 9.426 1.00 89.57 99 GLU A CA 1
ATOM 732 C C . GLU A 1 99 ? 19.044 -3.369 8.857 1.00 90.77 99 GLU A C 1
ATOM 733 O O . GLU A 1 99 ? 18.273 -2.520 8.406 1.00 96.14 99 GLU A O 1
ATOM 739 N N . LYS A 1 105 ? 21.877 1.135 5.624 1.00 100.61 105 LYS A N 1
ATOM 740 C CA . LYS A 1 105 ? 20.810 1.411 6.583 1.00 98.86 105 LYS A CA 1
ATOM 741 C C . LYS A 1 105 ? 21.078 0.800 7.969 1.00 98.94 105 LYS A C 1
ATOM 742 O O . LYS A 1 105 ? 20.335 -0.073 8.428 1.00 102.71 105 LYS A O 1
ATOM 748 N N . PHE A 1 106 ? 22.135 1.266 8.632 1.00 93.16 106 PHE A N 1
ATOM 749 C CA . PHE A 1 106 ? 22.470 0.790 9.978 1.00 88.83 106 PHE A CA 1
ATOM 750 C C . PHE A 1 106 ? 22.377 1.883 11.053 1.00 87.23 106 PHE A C 1
ATOM 751 O O . PHE A 1 106 ? 22.862 3.004 10.863 1.00 88.14 106 PHE A O 1
ATOM 759 N N . GLU A 1 107 ? 21.775 1.540 12.191 1.00 79.44 107 GLU A N 1
ATOM 760 C CA . GLU A 1 107 ? 21.608 2.485 13.288 1.00 71.86 107 GLU A CA 1
ATOM 761 C C . GLU A 1 107 ? 21.521 1.834 14.664 1.00 67.31 107 GLU A C 1
ATOM 762 O O . GLU A 1 107 ? 21.109 0.684 14.801 1.00 63.20 107 GLU A O 1
ATOM 768 N N . CYS A 1 108 ? 21.892 2.596 15.688 1.00 67.77 108 CYS A N 1
ATOM 769 C CA . CYS A 1 108 ? 21.788 2.140 17.066 1.00 62.71 108 CYS A CA 1
ATOM 770 C C . CYS A 1 108 ? 20.992 3.132 17.902 1.00 65.63 108 CYS A C 1
ATOM 771 O O . CYS A 1 108 ? 21.553 4.110 18.387 1.00 78.86 108 CYS A O 1
ATOM 774 N N . PHE A 1 109 ? 19.693 2.893 18.072 1.00 58.67 109 PHE A N 1
ATOM 775 C CA . PHE A 1 109 ? 18.869 3.791 18.880 1.00 61.34 109 PHE A CA 1
ATOM 776 C C . PHE A 1 109 ? 19.172 3.559 20.353 1.00 61.41 109 PHE A C 1
ATOM 777 O O . PHE A 1 109 ? 19.265 2.416 20.791 1.00 62.58 109 PHE A O 1
ATOM 785 N N . MET A 1 110 ? 19.370 4.634 21.112 1.00 55.83 110 MET A N 1
ATOM 786 C CA . MET A 1 110 ? 19.577 4.483 22.546 1.00 56.79 110 MET A CA 1
ATOM 787 C C . MET A 1 110 ? 18.877 5.586 23.306 1.00 56.45 110 MET A C 1
ATOM 788 O O . MET A 1 110 ? 19.016 6.740 22.966 1.00 58.28 110 MET A O 1
ATOM 793 N N . PHE A 1 111 ? 18.119 5.238 24.338 1.00 58.55 111 PHE A N 1
ATOM 794 C CA . PHE A 1 111 ? 17.470 6.266 25.147 1.00 59.94 111 PHE A CA 1
ATOM 795 C C . PHE A 1 111 ? 17.031 5.777 26.518 1.00 60.80 111 PHE A C 1
ATOM 796 O O . PHE A 1 111 ? 17.110 4.570 26.838 1.00 56.31 111 PHE A O 1
ATOM 804 N N . SER A 1 112 ? 16.578 6.725 27.336 1.00 52.36 112 SER A N 1
ATOM 805 C CA . SER A 1 112 ? 15.908 6.369 28.571 1.00 58.68 112 SER A CA 1
ATOM 806 C C . SER A 1 112 ? 14.418 6.668 28.398 1.00 65.30 112 SER A C 1
ATOM 807 O O . SER A 1 112 ? 14.050 7.698 27.859 1.00 63.07 112 SER A O 1
ATOM 810 N N . PRO A 1 113 ? 13.553 5.738 28.815 1.00 68.71 113 PRO A N 1
ATOM 811 C CA . PRO A 1 113 ? 12.110 5.898 28.599 1.00 68.75 113 PRO A CA 1
ATOM 812 C C . PRO A 1 113 ? 11.450 6.784 29.664 1.00 72.48 113 PRO A C 1
ATOM 813 O O . PRO A 1 113 ? 12.010 6.933 30.752 1.00 72.52 113 PRO A O 1
ATOM 817 N N . PRO A 1 114 ? 10.263 7.344 29.366 1.00 73.66 114 PRO A N 1
ATOM 818 C CA . PRO A 1 114 ? 9.596 8.235 30.327 1.00 82.87 114 PRO A CA 1
ATOM 819 C C . PRO A 1 114 ? 9.248 7.461 31.590 1.00 89.66 114 PRO A C 1
ATOM 820 O O . PRO A 1 114 ? 9.144 8.022 32.683 1.00 92.74 114 PRO A O 1
ATOM 824 N N . GLU A 1 115 ? 9.082 6.158 31.405 1.00 86.37 115 GLU A N 1
ATOM 825 C CA . GLU A 1 115 ? 8.682 5.219 32.437 1.00 98.49 115 GLU A CA 1
ATOM 826 C C . GLU A 1 115 ? 9.860 4.312 32.799 1.00 91.59 115 GLU A C 1
ATOM 827 O O . GLU A 1 115 ? 10.608 3.885 31.925 1.00 82.12 115 GLU A O 1
ATOM 833 N N . PRO A 1 116 ? 10.018 3.993 34.091 1.00 89.63 116 PRO A N 1
ATOM 834 C CA . PRO A 1 116 ? 11.110 3.098 34.488 1.00 84.01 116 PRO A CA 1
ATOM 835 C C . PRO A 1 116 ? 10.821 1.667 34.041 1.00 81.85 116 PRO A C 1
ATOM 836 O O . PRO A 1 116 ? 9.753 1.135 34.330 1.00 85.15 116 PRO A O 1
ATOM 840 N N . ILE A 1 117 ? 11.754 1.057 33.327 1.00 73.84 117 ILE A N 1
ATOM 841 C CA . ILE A 1 117 ? 11.611 -0.348 32.991 1.00 86.51 117 ILE A CA 1
ATOM 842 C C . ILE A 1 117 ? 12.081 -1.160 34.194 1.00 86.69 117 ILE A C 1
ATOM 843 O O . ILE A 1 117 ? 12.875 -0.667 35.002 1.00 92.70 117 ILE A O 1
ATOM 848 N N . ARG A 1 118 ? 11.579 -2.385 34.335 1.00 77.26 118 ARG A N 1
ATOM 849 C CA . ARG A 1 118 ? 11.933 -3.203 35.490 1.00 77.81 118 ARG A CA 1
ATOM 850 C C . ARG A 1 118 ? 12.469 -4.567 35.094 1.00 78.64 118 ARG A C 1
ATOM 851 O O . ARG A 1 118 ? 13.228 -5.179 35.849 1.00 75.07 118 ARG A O 1
ATOM 859 N N . VAL A 1 119 ? 12.090 -5.028 33.904 1.00 78.25 119 VAL A N 1
ATOM 860 C CA . VAL A 1 119 ? 12.490 -6.358 33.444 1.00 75.03 119 VAL A CA 1
ATOM 861 C C . VAL A 1 119 ? 13.526 -6.310 32.325 1.00 72.70 119 VAL A C 1
ATOM 862 O O . VAL A 1 119 ? 13.253 -5.850 31.209 1.00 71.54 119 VAL A O 1
ATOM 866 N N . PHE A 1 120 ? 14.729 -6.775 32.639 1.00 68.09 120 PHE A N 1
ATOM 867 C CA . PHE A 1 120 ? 15.781 -6.851 31.635 1.00 65.33 120 PHE A CA 1
ATOM 868 C C . PHE A 1 120 ? 15.292 -7.691 30.475 1.00 64.29 120 PHE A C 1
ATOM 869 O O . PHE A 1 120 ? 14.581 -8.669 30.671 1.00 64.93 120 PHE A O 1
ATOM 877 N N . TYR A 1 121 ? 15.655 -7.310 29.264 1.00 63.88 121 TYR A N 1
ATOM 878 C CA . TYR A 1 121 ? 15.226 -8.075 28.111 1.00 63.84 121 TYR A CA 1
ATOM 879 C C . TYR A 1 121 ? 16.283 -7.914 27.037 1.00 63.78 121 TYR A C 1
ATOM 880 O O . TYR A 1 121 ? 16.791 -6.814 26.816 1.00 53.03 121 TYR A O 1
ATOM 889 N N . TYR A 1 122 ? 16.639 -9.020 26.399 1.00 57.27 122 TYR A N 1
ATOM 890 C CA . TYR A 1 122 ? 17.578 -8.993 25.292 1.00 58.99 122 TYR A CA 1
ATOM 891 C C . TYR A 1 122 ? 17.025 -9.869 24.197 1.00 61.67 122 TYR A C 1
ATOM 892 O O . TYR A 1 122 ? 16.574 -10.985 24.459 1.00 70.25 122 TYR A O 1
ATOM 901 N N . ARG A 1 123 ? 17.060 -9.399 22.961 1.00 57.08 123 ARG A N 1
ATOM 902 C CA . ARG A 1 123 ? 16.570 -10.262 21.900 1.00 69.55 123 ARG A CA 1
ATOM 903 C C . ARG A 1 123 ? 17.099 -9.919 20.516 1.00 67.69 123 ARG A C 1
ATOM 904 O O . ARG A 1 123 ? 17.418 -8.769 20.221 1.00 56.59 123 ARG A O 1
ATOM 912 N N . THR A 1 124 ? 17.217 -10.943 19.679 1.00 66.28 124 THR A N 1
ATOM 913 C CA . THR A 1 124 ? 17.497 -10.728 18.269 1.00 64.03 124 THR A CA 1
ATOM 914 C C . THR A 1 124 ? 16.339 -11.294 17.474 1.00 66.41 124 THR A C 1
ATOM 915 O O . THR A 1 124 ? 15.960 -12.443 17.654 1.00 75.74 124 THR A O 1
ATOM 919 N N . ASP A 1 125 ? 15.757 -10.476 16.612 1.00 68.58 125 ASP A N 1
ATOM 920 C CA . ASP A 1 125 ? 14.582 -10.906 15.878 1.00 73.37 125 ASP A CA 1
ATOM 921 C C . ASP A 1 125 ? 14.568 -10.295 14.494 1.00 72.86 125 ASP A C 1
ATOM 922 O O . ASP A 1 125 ? 15.502 -9.582 14.117 1.00 74.94 125 ASP A O 1
ATOM 927 N N . LYS A 1 126 ? 13.514 -10.595 13.740 1.00 72.96 126 LYS A N 1
ATOM 928 C CA . LYS A 1 126 ? 13.327 -10.051 12.399 1.00 77.80 126 LYS A CA 1
ATOM 929 C C . LYS A 1 126 ? 12.785 -8.612 12.496 1.00 79.59 126 LYS A C 1
ATOM 930 O O . LYS A 1 126 ? 12.690 -7.888 11.494 1.00 70.96 126 LYS A O 1
ATOM 936 N N . ARG A 1 127 ? 12.458 -8.210 13.726 1.00 82.70 127 ARG A N 1
ATOM 937 C CA . ARG A 1 127 ? 11.981 -6.863 14.025 1.00 81.78 127 ARG A CA 1
ATOM 938 C C . ARG A 1 127 ? 12.444 -6.426 15.425 1.00 78.13 127 ARG A C 1
ATOM 939 O O . ARG A 1 127 ? 12.970 -7.234 16.197 1.00 82.84 127 ARG A O 1
ATOM 947 N N . PHE A 1 128 ? 12.271 -5.146 15.744 1.00 69.49 128 PHE A N 1
ATOM 948 C CA . PHE A 1 128 ? 12.504 -4.671 17.106 1.00 60.71 128 PHE A CA 1
ATOM 949 C C . PHE A 1 128 ? 11.330 -5.068 18.031 1.00 67.97 128 PHE A C 1
ATOM 950 O O . PHE A 1 128 ? 10.162 -5.068 17.624 1.00 62.71 128 PHE A O 1
ATOM 958 N N . ILE A 1 129 ? 11.644 -5.417 19.273 1.00 70.59 129 ILE A N 1
ATOM 959 C CA . ILE A 1 129 ? 10.609 -5.710 20.254 1.00 68.46 129 ILE A CA 1
ATOM 960 C C . ILE A 1 129 ? 10.268 -4.432 21.014 1.00 62.87 129 ILE A C 1
ATOM 961 O O . ILE A 1 129 ? 11.071 -3.927 21.798 1.00 61.41 129 ILE A O 1
ATOM 966 N N . THR A 1 130 ? 9.077 -3.909 20.776 1.00 64.37 130 THR A N 1
ATOM 967 C CA . THR A 1 130 ? 8.716 -2.601 21.301 1.00 69.11 130 THR A CA 1
ATOM 968 C C . THR A 1 130 ? 7.722 -2.766 22.435 1.00 79.63 130 THR A C 1
ATOM 969 O O . THR A 1 130 ? 7.357 -1.794 23.111 1.00 82.81 130 THR A O 1
ATOM 973 N N . ASP A 1 131 ? 7.288 -4.011 22.616 1.00 77.77 131 ASP A N 1
ATOM 974 C CA . ASP A 1 131 ? 6.333 -4.401 23.638 1.00 88.88 131 ASP A CA 1
ATOM 975 C C . ASP A 1 131 ? 6.163 -3.405 24.764 1.00 77.44 131 ASP A C 1
ATOM 976 O O . ASP A 1 131 ? 5.162 -2.707 24.839 1.00 77.42 131 ASP A O 1
ATOM 981 N N . PHE A 1 132 ? 7.150 -3.376 25.652 1.00 80.16 132 PHE A N 1
ATOM 982 C CA . PHE A 1 132 ? 7.050 -2.662 26.915 1.00 86.88 132 PHE A CA 1
ATOM 983 C C . PHE A 1 132 ? 6.790 -1.179 26.692 1.00 85.59 132 PHE A C 1
ATOM 984 O O . PHE A 1 132 ? 6.117 -0.532 27.495 1.00 95.46 132 PHE A O 1
ATOM 992 N N . LEU A 1 133 ? 7.310 -0.651 25.588 1.00 82.02 133 LEU A N 1
ATOM 993 C CA . LEU A 1 133 ? 7.268 0.789 25.317 1.00 74.29 133 LEU A CA 1
ATOM 994 C C . LEU A 1 133 ? 5.888 1.247 24.876 1.00 76.89 133 LEU A C 1
ATOM 995 O O . LEU A 1 133 ? 5.431 2.335 25.246 1.00 79.27 133 LEU A O 1
ATOM 1000 N N . GLU A 1 134 ? 5.231 0.417 24.073 1.00 83.67 134 GLU A N 1
ATOM 1001 C CA . GLU A 1 134 ? 3.896 0.739 23.582 1.00 96.17 134 GLU A CA 1
ATOM 1002 C C . GLU A 1 134 ? 2.883 0.833 24.710 1.00 98.20 134 GLU A C 1
ATOM 1003 O O . GLU A 1 134 ? 1.862 1.500 24.575 1.00 96.06 134 GLU A O 1
ATOM 1009 N N . ASP A 1 135 ? 3.177 0.177 25.827 1.00 102.51 135 ASP A N 1
ATOM 1010 C CA . ASP A 1 135 ? 2.243 0.136 26.947 1.00 115.21 135 ASP A CA 1
ATOM 1011 C C . ASP A 1 135 ? 2.173 1.433 27.760 1.00 124.05 135 ASP A C 1
ATOM 1012 O O . ASP A 1 135 ? 1.194 1.666 28.477 1.00 128.21 135 ASP A O 1
ATOM 1017 N N . MET A 1 136 ? 3.201 2.273 27.650 1.00 124.36 136 MET A N 1
ATOM 1018 C CA . MET A 1 136 ? 3.215 3.541 28.379 1.00 124.39 136 MET A CA 1
ATOM 1019 C C . MET A 1 136 ? 3.067 4.724 27.432 1.00 119.94 136 MET A C 1
ATOM 1020 O O . MET A 1 136 ? 2.919 5.868 27.861 1.00 123.09 136 MET A O 1
ATOM 1025 N N . VAL A 1 137 ? 3.113 4.442 26.137 1.00 111.92 137 VAL A N 1
ATOM 1026 C CA . VAL A 1 137 ? 2.787 5.444 25.134 1.00 109.64 137 VAL A CA 1
ATOM 1027 C C . VAL A 1 137 ? 1.280 5.376 24.918 1.00 116.18 137 VAL A C 1
ATOM 1028 O O . VAL A 1 137 ? 0.683 6.184 24.201 1.00 110.89 137 VAL A O 1
ATOM 1032 N N . GLU A 1 138 ? 0.677 4.394 25.577 1.00 120.82 138 GLU A N 1
ATOM 1033 C CA . GLU A 1 138 ? -0.683 3.977 25.300 1.00 122.17 138 GLU A CA 1
ATOM 1034 C C . GLU A 1 138 ? -1.650 4.485 26.357 1.00 122.03 138 GLU A C 1
ATOM 1035 O O . GLU A 1 138 ? -1.508 4.168 27.538 1.00 122.84 138 GLU A O 1
ATOM 1041 N N . ASP A 1 139 ? -2.629 5.274 25.923 1.00 80.98 139 ASP A N 1
ATOM 1042 C CA . ASP A 1 139 ? -3.744 5.677 26.778 1.00 75.29 139 ASP A CA 1
ATOM 1043 C C . ASP A 1 139 ? -4.369 4.460 27.455 1.00 67.03 139 ASP A C 1
ATOM 1044 O O . ASP A 1 139 ? -4.718 3.475 26.800 1.00 73.08 139 ASP A O 1
ATOM 1049 N N . ASN A 1 140 ? -4.504 4.523 28.771 1.00 59.45 140 ASN A N 1
ATOM 1050 C CA . ASN A 1 140 ? -5.240 3.503 29.482 1.00 60.70 140 ASN A CA 1
ATOM 1051 C C . ASN A 1 140 ? -6.728 3.742 29.286 1.00 57.77 140 ASN A C 1
ATOM 1052 O O . ASN A 1 140 ? -7.431 4.103 30.226 1.00 59.20 140 ASN A O 1
ATOM 1057 N N . ASN A 1 141 ? -7.205 3.563 28.058 1.00 51.41 141 ASN A N 1
ATOM 1058 C CA . ASN A 1 141 ? -8.616 3.785 27.765 1.00 54.97 141 ASN A CA 1
ATOM 1059 C C . ASN A 1 141 ? -9.280 2.667 26.959 1.00 54.49 141 ASN A C 1
ATOM 1060 O O . ASN A 1 141 ? -10.240 2.902 26.231 1.00 52.60 141 ASN A O 1
ATOM 1065 N N . ALA A 1 142 ? -8.769 1.451 27.087 1.00 52.99 142 ALA A N 1
ATOM 1066 C CA . ALA A 1 142 ? -9.290 0.339 26.299 1.00 48.64 142 ALA A CA 1
ATOM 1067 C C . ALA A 1 142 ? -10.592 -0.235 26.876 1.00 48.44 142 ALA A C 1
ATOM 1068 O O . ALA A 1 142 ? -10.755 -0.376 28.098 1.00 44.52 142 ALA A O 1
ATOM 1070 N N . ILE A 1 143 ? -11.508 -0.551 25.972 1.00 45.90 143 ILE A N 1
ATOM 1071 C CA . ILE A 1 143 ? -12.741 -1.255 26.297 1.00 44.18 143 ILE A CA 1
ATOM 1072 C C . ILE A 1 143 ? -12.794 -2.613 25.584 1.00 43.12 143 ILE A C 1
ATOM 1073 O O . ILE A 1 143 ? -12.607 -2.693 24.361 1.00 43.04 143 ILE A O 1
ATOM 1078 N N . GLY A 1 144 ? -13.025 -3.674 26.356 1.00 43.56 144 GLY A N 1
ATOM 1079 C CA . GLY A 1 144 ? -13.240 -5.004 25.807 1.00 40.30 144 GLY A CA 1
ATOM 1080 C C . GLY A 1 144 ? -14.720 -5.164 25.505 1.00 39.15 144 GLY A C 1
ATOM 1081 O O . GLY A 1 144 ? -15.567 -4.587 26.171 1.00 40.67 144 GLY A O 1
ATOM 1082 N N . ILE A 1 145 ? -15.038 -5.916 24.466 1.00 40.72 145 ILE A N 1
ATOM 1083 C CA . ILE A 1 145 ? -16.429 -6.175 24.111 1.00 38.19 145 ILE A CA 1
ATOM 1084 C C . ILE A 1 145 ? -16.608 -7.672 23.851 1.00 42.69 145 ILE A C 1
ATOM 1085 O O . ILE A 1 145 ? -15.815 -8.283 23.114 1.00 36.68 145 ILE A O 1
ATOM 1090 N N . ILE A 1 146 ? -17.626 -8.248 24.486 1.00 35.34 146 ILE A N 1
ATOM 1091 C CA . ILE A 1 146 ? -18.020 -9.638 24.260 1.00 41.60 146 ILE A CA 1
ATOM 1092 C C . ILE A 1 146 ? -19.470 -9.645 23.771 1.00 39.92 146 ILE A C 1
ATOM 1093 O O . ILE A 1 146 ? -20.368 -9.204 24.480 1.00 39.13 146 ILE A O 1
ATOM 1098 N N . ILE A 1 147 ? -19.670 -10.093 22.531 1.00 41.99 147 ILE A N 1
ATOM 1099 C CA . ILE A 1 147 ? -20.998 -10.368 21.981 1.00 43.07 147 ILE A CA 1
ATOM 1100 C C . ILE A 1 147 ? -21.292 -11.855 22.157 1.00 41.20 147 ILE A C 1
ATOM 1101 O O . ILE A 1 147 ? -20.512 -12.703 21.718 1.00 40.89 147 ILE A O 1
ATOM 1106 N N . VAL A 1 148 ? -22.395 -12.167 22.825 1.00 38.27 148 VAL A N 1
ATOM 1107 C CA . VAL A 1 148 ? -22.681 -13.550 23.174 1.00 46.84 148 VAL A CA 1
ATOM 1108 C C . VAL A 1 148 ? -24.016 -13.997 22.625 1.00 44.39 148 VAL A C 1
ATOM 1109 O O . VAL A 1 148 ? -25.023 -13.294 22.753 1.00 43.00 148 VAL A O 1
ATOM 1113 N N . GLU A 1 149 ? -24.007 -15.179 22.030 1.00 42.28 149 GLU A N 1
ATOM 1114 C CA . GLU A 1 149 ? -25.217 -15.899 21.692 1.00 47.07 149 GLU A CA 1
ATOM 1115 C C . GLU A 1 149 ? -25.025 -17.312 22.210 1.00 46.52 149 GLU A C 1
ATOM 1116 O O . GLU A 1 149 ? -23.901 -17.729 22.494 1.00 46.65 149 GLU A O 1
ATOM 1122 N N . ARG A 1 150 ? -26.119 -18.049 22.321 1.00 46.28 150 ARG A N 1
ATOM 1123 C CA . ARG A 1 150 ? -26.075 -19.429 22.809 1.00 47.29 150 ARG A CA 1
ATOM 1124 C C . ARG A 1 150 ? -25.052 -20.272 22.051 1.00 54.36 150 ARG A C 1
ATOM 1125 O O . ARG A 1 150 ? -24.428 -21.169 22.626 1.00 52.27 150 ARG A O 1
ATOM 1133 N N . ASP A 1 151 ? -24.879 -19.998 20.760 1.00 57.41 151 ASP A N 1
ATOM 1134 C CA . ASP A 1 151 ? -24.021 -20.849 19.930 1.00 52.48 151 ASP A CA 1
ATOM 1135 C C . ASP A 1 151 ? -23.001 -20.071 19.093 1.00 45.38 151 ASP A C 1
ATOM 1136 O O . ASP A 1 151 ? -22.455 -20.605 18.116 1.00 48.90 151 ASP A O 1
ATOM 1141 N N . GLN A 1 152 ? -22.737 -18.818 19.467 1.00 43.72 152 GLN A N 1
ATOM 1142 C CA . GLN A 1 152 ? -21.818 -17.976 18.698 1.00 47.50 152 GLN A CA 1
ATOM 1143 C C . GLN A 1 152 ? -21.395 -16.730 19.486 1.00 43.16 152 GLN A C 1
ATOM 1144 O O . GLN A 1 152 ? -22.176 -16.182 20.257 1.00 40.62 152 GLN A O 1
ATOM 1150 N N . ALA A 1 153 ? -20.156 -16.290 19.294 1.00 45.78 153 ALA A N 1
ATOM 1151 C CA . ALA A 1 153 ? -19.629 -15.177 20.070 1.00 43.16 153 ALA A CA 1
ATOM 1152 C C . ALA A 1 153 ? -18.571 -14.384 19.308 1.00 47.88 153 ALA A C 1
ATOM 1153 O O . ALA A 1 153 ? -17.926 -14.909 18.416 1.00 43.58 153 ALA A O 1
ATOM 1155 N N . THR A 1 154 ? -18.418 -13.109 19.667 1.00 48.91 154 THR A N 1
ATOM 1156 C CA . THR A 1 154 ? -17.359 -12.255 19.140 1.00 44.12 154 THR A CA 1
ATOM 1157 C C . THR A 1 154 ? -16.659 -11.556 20.304 1.00 41.03 154 THR A C 1
ATOM 1158 O O . THR A 1 154 ? -17.314 -10.998 21.194 1.00 42.59 154 THR A O 1
ATOM 1162 N N . ILE A 1 155 ? -15.332 -11.589 20.309 1.00 40.24 155 ILE A N 1
ATOM 1163 C CA . ILE A 1 155 ? -14.563 -10.818 21.274 1.00 40.56 155 ILE A CA 1
ATOM 1164 C C . ILE A 1 155 ? -13.831 -9.679 20.536 1.00 44.84 155 ILE A C 1
ATOM 1165 O O . ILE A 1 155 ? -13.149 -9.912 19.535 1.00 40.74 155 ILE A O 1
ATOM 1170 N N . GLY A 1 156 ? -14.021 -8.442 21.003 1.00 42.46 156 GLY A N 1
ATOM 1171 C CA . GLY A 1 156 ? -13.443 -7.290 20.334 1.00 41.40 156 GLY A CA 1
ATOM 1172 C C . GLY A 1 156 ? -12.718 -6.364 21.291 1.00 45.66 156 GLY A C 1
ATOM 1173 O O . GLY A 1 156 ? -12.760 -6.549 22.509 1.00 36.57 156 GLY A O 1
ATOM 1174 N N . LEU A 1 157 ? -12.063 -5.354 20.734 1.00 39.83 157 LEU A N 1
ATOM 1175 C CA . LEU A 1 157 ? -11.287 -4.426 21.527 1.00 40.20 157 LEU A CA 1
ATOM 1176 C C . LEU A 1 157 ? -11.397 -3.015 20.958 1.00 42.88 157 LEU A C 1
ATOM 1177 O O . LEU A 1 157 ? -11.192 -2.806 19.761 1.00 40.90 157 LEU A O 1
ATOM 1182 N N . LEU A 1 158 ? -11.740 -2.055 21.814 1.00 44.82 158 LEU A N 1
ATOM 1183 C CA . LEU A 1 158 ? -11.796 -0.649 21.404 1.00 40.08 158 LEU A CA 1
ATOM 1184 C C . LEU A 1 158 ? -10.742 0.179 22.120 1.00 46.18 158 LEU A C 1
ATOM 1185 O O . LEU A 1 158 ? -10.649 0.135 23.353 1.00 43.88 158 LEU A O 1
ATOM 1190 N N . LYS A 1 159 ? -9.966 0.934 21.338 1.00 50.89 159 LYS A N 1
ATOM 1191 C CA . LYS A 1 159 ? -9.014 1.925 21.847 1.00 50.85 159 LYS A CA 1
ATOM 1192 C C . LYS A 1 159 ? -9.149 3.211 21.044 1.00 46.11 159 LYS A C 1
ATOM 1193 O O . LYS A 1 159 ? -8.845 3.244 19.852 1.00 47.98 159 LYS A O 1
ATOM 1199 N N . GLY A 1 160 ? -9.579 4.282 21.694 1.00 55.57 160 GLY A N 1
ATOM 1200 C CA . GLY A 1 160 ? -9.856 5.522 20.986 1.00 53.50 160 GLY A CA 1
ATOM 1201 C C . GLY A 1 160 ? -10.868 5.221 19.897 1.00 51.99 160 GLY A C 1
ATOM 1202 O O . GLY A 1 160 ? -11.929 4.663 20.167 1.00 46.93 160 GLY A O 1
ATOM 1203 N N . ALA A 1 161 ? -10.531 5.557 18.660 1.00 48.86 161 ALA A N 1
ATOM 1204 C CA . ALA A 1 161 ? -11.411 5.279 17.529 1.00 55.77 161 ALA A CA 1
ATOM 1205 C C . ALA A 1 161 ? -11.134 3.938 16.803 1.00 55.71 161 ALA A C 1
ATOM 1206 O O . ALA A 1 161 ? -11.780 3.625 15.808 1.00 61.48 161 ALA A O 1
ATOM 1208 N N . ARG A 1 162 ? -10.188 3.148 17.299 1.00 57.48 162 ARG A N 1
ATOM 1209 C CA . ARG A 1 162 ? -9.858 1.858 16.670 1.00 55.21 162 ARG A CA 1
ATOM 1210 C C . ARG A 1 162 ? -10.630 0.688 17.270 1.00 48.04 162 ARG A C 1
ATOM 1211 O O . ARG A 1 162 ? -10.437 0.346 18.436 1.00 45.31 162 ARG A O 1
ATOM 1219 N N . LEU A 1 163 ? -11.491 0.077 16.459 1.00 47.44 163 LEU A N 1
ATOM 1220 C CA . LEU A 1 163 ? -12.275 -1.084 16.869 1.00 43.92 163 LEU A CA 1
ATOM 1221 C C . LEU A 1 163 ? -11.882 -2.304 16.048 1.00 50.62 163 LEU A C 1
ATOM 1222 O O . LEU A 1 163 ? -11.871 -2.252 14.817 1.00 56.20 163 LEU A O 1
ATOM 1227 N N . GLU A 1 164 ? -11.577 -3.402 16.732 1.00 46.85 164 GLU A N 1
ATOM 1228 C CA . GLU A 1 164 ? -11.114 -4.610 16.070 1.00 48.47 164 GLU A CA 1
ATOM 1229 C C . GLU A 1 164 ? -11.707 -5.881 16.679 1.00 45.93 164 GLU A C 1
ATOM 1230 O O . GLU A 1 164 ? -12.042 -5.940 17.883 1.00 43.02 164 GLU A O 1
ATOM 1236 N N . VAL A 1 165 ? -11.846 -6.889 15.823 1.00 47.66 165 VAL A N 1
ATOM 1237 C CA . VAL A 1 165 ? -12.264 -8.216 16.234 1.00 47.41 165 VAL A CA 1
ATOM 1238 C C . VAL A 1 165 ? -11.020 -8.954 16.711 1.00 49.52 165 VAL A C 1
ATOM 1239 O O . VAL A 1 165 ? -10.033 -9.004 15.990 1.00 45.87 165 VAL A O 1
ATOM 1243 N N . LEU A 1 166 ? -11.051 -9.491 17.930 1.00 50.05 166 LEU A N 1
ATOM 1244 C CA . LEU A 1 166 ? -9.926 -10.269 18.458 1.00 50.44 166 LEU A CA 1
ATOM 1245 C C . LEU A 1 166 ? -10.122 -11.749 18.173 1.00 51.97 166 LEU A C 1
ATOM 1246 O O . LEU A 1 166 ? -9.173 -12.451 17.860 1.00 52.24 166 LEU A O 1
ATOM 1251 N N . LYS A 1 167 ? -11.368 -12.205 18.276 1.00 49.52 167 LYS A N 1
ATOM 1252 C CA . LYS A 1 167 ? -11.697 -13.610 18.132 1.00 49.50 167 LYS A CA 1
ATOM 1253 C C . LYS A 1 167 ? -13.192 -13.763 17.876 1.00 51.03 167 LYS A C 1
ATOM 1254 O O . LYS A 1 167 ? -14.016 -13.036 18.456 1.00 44.08 167 LYS A O 1
ATOM 1260 N N . GLU A 1 168 ? -13.526 -14.703 16.998 1.00 43.71 168 GLU A N 1
ATOM 1261 C CA . GLU A 1 168 ? -14.895 -15.166 16.810 1.00 51.27 168 GLU A CA 1
ATOM 1262 C C . GLU A 1 168 ? -14.970 -16.662 17.156 1.00 56.78 168 GLU A C 1
ATOM 1263 O O . GLU A 1 168 ? -14.015 -17.402 16.924 1.00 54.06 168 GLU A O 1
ATOM 1269 N N . LEU A 1 169 ? -16.091 -17.096 17.729 1.00 50.79 169 LEU A N 1
ATOM 1270 C CA . LEU A 1 169 ? -16.234 -18.469 18.196 1.00 53.53 169 LEU A CA 1
ATOM 1271 C C . LEU A 1 169 ? -17.596 -18.956 17.802 1.00 53.50 169 LEU A C 1
ATOM 1272 O O . LEU A 1 169 ? -18.547 -18.167 17.749 1.00 47.55 169 LEU A O 1
ATOM 1277 N N . GLU A 1 170 ? -17.679 -20.259 17.536 1.00 54.83 170 GLU A N 1
ATOM 1278 C CA . GLU A 1 170 ? -18.927 -20.949 17.226 1.00 60.87 170 GLU A CA 1
ATOM 1279 C C . GLU A 1 170 ? -19.059 -22.204 18.080 1.00 63.45 170 GLU A C 1
ATOM 1280 O O . GLU A 1 170 ? -18.056 -22.834 18.446 1.00 55.64 170 GLU A O 1
ATOM 1286 N N . GLY A 1 171 ? -20.304 -22.585 18.346 1.00 58.12 171 GLY A N 1
ATOM 1287 C CA . GLY A 1 171 ? -20.609 -23.819 19.038 1.00 53.46 171 GLY A CA 1
ATOM 1288 C C . GLY A 1 171 ? -21.758 -24.541 18.361 1.00 58.17 171 GLY A C 1
ATOM 1289 O O . GLY A 1 171 ? -22.523 -23.947 17.591 1.00 54.14 171 GLY A O 1
ATOM 1290 N N . PHE A 1 172 ? -21.874 -25.836 18.636 1.00 66.42 172 PHE A N 1
ATOM 1291 C CA . PHE A 1 172 ? -23.021 -26.597 18.167 1.00 68.24 172 PHE A CA 1
ATOM 1292 C C . PHE A 1 172 ? -24.096 -26.600 19.245 1.00 67.55 172 PHE A C 1
ATOM 1293 O O . PHE A 1 172 ? -23.822 -26.913 20.406 1.00 67.20 172 PHE A O 1
ATOM 1301 N N . VAL A 1 173 ? -25.313 -26.237 18.855 1.00 64.43 173 VAL A N 1
ATOM 1302 C CA . VAL A 1 173 ? -26.444 -26.174 19.772 1.00 69.39 173 VAL A CA 1
ATOM 1303 C C . VAL A 1 173 ? -27.719 -26.279 18.952 1.00 77.27 173 VAL A C 1
ATOM 1304 O O . VAL A 1 173 ? -28.235 -25.270 18.474 1.00 87.30 173 VAL A O 1
ATOM 1308 N N . PRO A 1 174 ? -28.226 -27.501 18.767 1.00 80.98 174 PRO A N 1
ATOM 1309 C CA . PRO A 1 174 ? -29.495 -27.698 18.058 1.00 88.30 174 PRO A CA 1
ATOM 1310 C C . PRO A 1 174 ? -30.601 -26.798 18.618 1.00 90.23 174 PRO A C 1
ATOM 1311 O O . PRO A 1 174 ? -31.702 -26.759 18.064 1.00 95.05 174 PRO A O 1
ATOM 1315 N N . TYR A 1 187 ? -33.797 -33.369 26.234 1.00 110.45 187 TYR A N 1
ATOM 1316 C CA . TYR A 1 187 ? -34.472 -32.126 25.882 1.00 118.70 187 TYR A CA 1
ATOM 1317 C C . TYR A 1 187 ? -33.532 -30.939 26.151 1.00 115.47 187 TYR A C 1
ATOM 1318 O O . TYR A 1 187 ? -32.366 -30.961 25.751 1.00 111.96 187 TYR A O 1
ATOM 1327 N N . GLU A 1 188 ? -34.032 -29.912 26.831 1.00 112.82 188 GLU A N 1
ATOM 1328 C CA . GLU A 1 188 ? -33.224 -28.728 27.106 1.00 107.26 188 GLU A CA 1
ATOM 1329 C C . GLU A 1 188 ? -32.030 -29.045 28.008 1.00 92.56 188 GLU A C 1
ATOM 1330 O O . GLU A 1 188 ? -31.094 -28.249 28.121 1.00 82.65 188 GLU A O 1
ATOM 1336 N N . ARG A 1 189 ? -32.068 -30.220 28.630 1.00 85.20 189 ARG A N 1
ATOM 1337 C CA . ARG A 1 189 ? -30.993 -30.687 29.503 1.00 91.79 189 ARG A CA 1
ATOM 1338 C C . ARG A 1 189 ? -29.658 -30.812 28.763 1.00 84.35 189 ARG A C 1
ATOM 1339 O O . ARG A 1 189 ? -28.655 -30.197 29.147 1.00 79.07 189 ARG A O 1
ATOM 1347 N N . ILE A 1 190 ? -29.650 -31.624 27.711 1.00 81.42 190 ILE A N 1
ATOM 1348 C CA . ILE A 1 190 ? -28.459 -31.776 26.888 1.00 78.99 190 ILE A CA 1
ATOM 1349 C C . ILE A 1 190 ? -28.078 -30.440 26.259 1.00 68.04 190 ILE A C 1
ATOM 1350 O O . ILE A 1 190 ? -26.914 -30.017 26.300 1.00 70.64 190 ILE A O 1
ATOM 1355 N N . ILE A 1 191 ? -29.062 -29.769 25.674 1.00 65.22 191 ILE A N 1
ATOM 1356 C CA . ILE A 1 191 ? -28.808 -28.458 25.086 1.00 68.61 191 ILE A CA 1
ATOM 1357 C C . ILE A 1 191 ? -28.267 -27.456 26.118 1.00 63.26 191 ILE A C 1
ATOM 1358 O O . ILE A 1 191 ? -27.373 -26.664 25.818 1.00 53.69 191 ILE A O 1
ATOM 1363 N N . GLU A 1 192 ? -28.805 -27.498 27.333 1.00 70.61 192 GLU A N 1
ATOM 1364 C CA . GLU A 1 192 ? -28.350 -26.597 28.388 1.00 71.41 192 GLU A CA 1
ATOM 1365 C C . GLU A 1 192 ? -26.887 -26.871 28.686 1.00 60.29 192 GLU A C 1
ATOM 1366 O O . GLU A 1 192 ? -26.076 -25.959 28.830 1.00 59.26 192 GLU A O 1
ATOM 1372 N N . GLN A 1 193 ? -26.546 -28.146 28.768 1.00 62.46 193 GLN A N 1
ATOM 1373 C CA . GLN A 1 193 ? -25.174 -28.516 29.020 1.00 60.50 193 GLN A CA 1
ATOM 1374 C C . GLN A 1 193 ? -24.287 -28.071 27.864 1.00 60.59 193 GLN A C 1
ATOM 1375 O O . GLN A 1 193 ? -23.157 -27.647 28.072 1.00 58.16 193 GLN A O 1
ATOM 1381 N N . MET A 1 194 ? -24.792 -28.176 26.639 1.0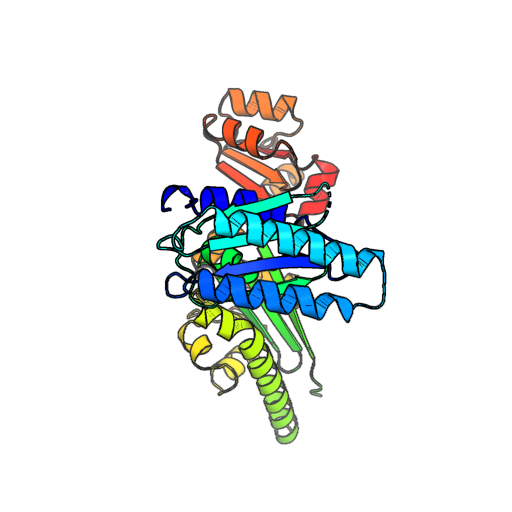0 61.45 194 MET A N 1
ATOM 1382 C CA . MET A 1 194 ? -24.002 -27.777 25.477 1.00 56.89 194 MET A CA 1
ATOM 1383 C C . MET A 1 194 ? -23.735 -26.269 25.498 1.00 57.38 194 MET A C 1
ATOM 1384 O O . MET A 1 194 ? -22.602 -25.825 25.281 1.00 55.90 194 MET A O 1
ATOM 1389 N N . VAL A 1 195 ? -24.775 -25.484 25.765 1.00 56.09 195 VAL A N 1
ATOM 1390 C CA . VAL A 1 195 ? -24.613 -24.027 25.869 1.00 54.83 195 VAL A CA 1
ATOM 1391 C C . VAL A 1 195 ? -23.627 -23.670 26.982 1.00 46.32 195 VAL A C 1
ATOM 1392 O O . VAL A 1 195 ? -22.778 -22.789 26.827 1.00 49.53 195 VAL A O 1
ATOM 1396 N N . ASP A 1 196 ? -23.758 -24.364 28.109 1.00 48.22 196 ASP A N 1
ATOM 1397 C CA . ASP A 1 196 ? -22.828 -24.226 29.214 1.00 55.91 196 ASP A CA 1
ATOM 1398 C C . ASP A 1 196 ? -21.374 -24.397 28.763 1.00 55.94 196 ASP A C 1
ATOM 1399 O O . ASP A 1 196 ? -20.510 -23.585 29.095 1.00 48.99 196 ASP A O 1
ATOM 1404 N N . GLU A 1 197 ? -21.104 -25.453 28.008 1.00 55.94 197 GLU A N 1
ATOM 1405 C CA . GLU A 1 197 ? -19.751 -25.702 27.509 1.00 59.05 197 GLU A CA 1
ATOM 1406 C C . GLU A 1 197 ? -19.276 -24.570 26.593 1.00 50.93 197 GLU A C 1
ATOM 1407 O O . GLU A 1 197 ? -18.143 -24.111 26.689 1.00 54.50 197 GLU A O 1
ATOM 1413 N N . PHE A 1 198 ? -20.141 -24.135 25.687 1.00 43.58 198 PHE A N 1
ATOM 1414 C CA . PHE A 1 198 ? -19.801 -23.006 24.830 1.00 46.91 198 PHE A CA 1
ATOM 1415 C C . PHE A 1 198 ? -19.491 -21.721 25.653 1.00 58.77 198 PHE A C 1
ATOM 1416 O O . PHE A 1 198 ? -18.523 -21.004 25.371 1.00 49.15 198 PHE A O 1
ATOM 1424 N N . PHE A 1 199 ? -20.289 -21.451 26.684 1.00 58.13 199 PHE A N 1
ATOM 1425 C CA . PHE A 1 199 ? -20.074 -20.257 27.507 1.00 48.89 199 PHE A CA 1
ATOM 1426 C C . PHE A 1 199 ? -18.754 -20.307 28.244 1.00 49.23 199 PHE A C 1
ATOM 1427 O O . PHE A 1 199 ? -18.143 -19.268 28.483 1.00 47.47 199 PHE A O 1
ATOM 1435 N N . LYS A 1 200 ? -18.316 -21.511 28.611 1.00 49.68 200 LYS A N 1
ATOM 1436 C CA . LYS A 1 200 ? -17.015 -21.675 29.247 1.00 52.08 200 LYS A CA 1
ATOM 1437 C C . LYS A 1 200 ? -15.888 -21.415 28.262 1.00 49.68 200 LYS A C 1
ATOM 1438 O O . LYS A 1 200 ? -14.890 -20.802 28.617 1.00 50.09 200 LYS A O 1
ATOM 1444 N N . LYS A 1 201 ? -16.040 -21.912 27.038 1.00 43.08 201 LYS A N 1
ATOM 1445 C CA . LYS A 1 201 ? -15.096 -21.607 25.969 1.00 49.06 201 LYS A CA 1
ATOM 1446 C C . LYS A 1 201 ? -15.011 -20.075 25.739 1.00 49.21 201 LYS A C 1
ATOM 1447 O O . LYS A 1 201 ? -13.928 -19.508 25.712 1.00 48.39 201 LYS A O 1
ATOM 1453 N N . VAL A 1 202 ? -16.159 -19.418 25.584 1.00 47.71 202 VAL A N 1
ATOM 1454 C CA . VAL A 1 202 ? -16.199 -17.966 25.409 1.00 47.49 202 VAL A CA 1
ATOM 1455 C C . VAL A 1 202 ? -15.552 -17.269 26.599 1.00 48.96 202 VAL A C 1
ATOM 1456 O O . VAL A 1 202 ? -14.710 -16.380 26.429 1.00 46.65 202 VAL A O 1
ATOM 1460 N N . GLY A 1 203 ? -15.935 -17.690 27.802 1.00 39.17 203 GLY A N 1
ATOM 1461 C CA . GLY A 1 203 ? -15.365 -17.148 29.025 1.00 35.17 203 GLY A CA 1
ATOM 1462 C C . GLY A 1 203 ? -13.856 -17.259 29.088 1.00 43.98 203 GLY A C 1
ATOM 1463 O O . GLY A 1 203 ? -13.162 -16.279 29.380 1.00 48.62 203 GLY A O 1
ATOM 1464 N N . GLU A 1 204 ? -13.344 -18.461 28.818 1.00 43.17 204 GLU A N 1
ATOM 1465 C CA . GLU A 1 204 ? -11.900 -18.689 28.764 1.00 44.36 204 GLU A CA 1
ATOM 1466 C C . GLU A 1 204 ? -11.189 -17.882 27.676 1.00 49.80 204 GLU A C 1
ATOM 1467 O O . GLU A 1 204 ? -10.146 -17.273 27.916 1.00 57.07 204 GLU A O 1
ATOM 1473 N N . GLU A 1 205 ? -11.748 -17.907 26.474 1.00 42.76 205 GLU A N 1
ATOM 1474 C CA . GLU A 1 205 ? -11.209 -17.136 25.376 1.00 52.01 205 GLU A CA 1
ATOM 1475 C C . GLU A 1 205 ? -11.147 -15.635 25.743 1.00 49.25 205 GLU A C 1
ATOM 1476 O O . GLU A 1 205 ? -10.099 -15.006 25.625 1.00 49.05 205 GLU A O 1
ATOM 1482 N N . ALA A 1 206 ? -12.266 -15.082 26.210 1.00 39.94 206 ALA A N 1
ATOM 1483 C CA . ALA A 1 206 ? -12.322 -13.673 26.604 1.00 42.09 206 ALA A CA 1
ATOM 1484 C C . ALA A 1 206 ? -11.271 -13.363 27.664 1.00 43.60 206 ALA A C 1
ATOM 1485 O O . ALA A 1 206 ? -10.502 -12.411 27.534 1.00 45.69 206 ALA A O 1
ATOM 1487 N N . SER A 1 207 ? -11.240 -14.182 28.711 1.00 44.57 207 SER A N 1
ATOM 1488 C CA . SER A 1 207 ? -10.277 -14.004 29.794 1.00 48.74 207 SER A CA 1
ATOM 1489 C C . SER A 1 207 ? -8.807 -14.049 29.343 1.00 52.84 207 SER A C 1
ATOM 1490 O O . SER A 1 207 ? -7.984 -13.232 29.791 1.00 50.48 207 SER A O 1
ATOM 1493 N N . ASN A 1 208 ? -8.467 -14.993 28.466 1.00 45.23 208 ASN A N 1
ATOM 1494 C CA . ASN A 1 208 ? -7.104 -15.050 27.946 1.00 44.50 208 ASN A CA 1
ATOM 1495 C C . ASN A 1 208 ? -6.729 -13.781 27.181 1.00 47.37 208 ASN A C 1
ATOM 1496 O O . ASN A 1 208 ? -5.582 -13.326 27.230 1.00 50.52 208 ASN A O 1
ATOM 1501 N N . LEU A 1 209 ? -7.700 -13.219 26.471 1.00 43.44 209 LEU A N 1
ATOM 1502 C CA . LEU A 1 209 ? -7.458 -12.020 25.670 1.00 51.43 209 LEU A CA 1
ATOM 1503 C C . LEU A 1 209 ? -7.488 -10.722 26.476 1.00 53.79 209 LEU A C 1
ATOM 1504 O O . LEU A 1 209 ? -6.710 -9.813 26.213 1.00 58.79 209 LEU A O 1
ATOM 1509 N N . LEU A 1 210 ? -8.375 -10.637 27.462 1.00 50.48 210 LEU A N 1
ATOM 1510 C CA . LEU A 1 210 ? -8.675 -9.347 28.089 1.00 47.85 210 LEU A CA 1
ATOM 1511 C C . LEU A 1 210 ? -8.018 -9.143 29.459 1.00 48.78 210 LEU A C 1
ATOM 1512 O O . LEU A 1 210 ? -7.627 -8.023 29.807 1.00 49.03 210 LEU A O 1
ATOM 1517 N N . VAL A 1 211 ? -7.881 -10.215 30.230 1.00 45.73 211 VAL A N 1
ATOM 1518 C CA . VAL A 1 211 ? -7.308 -10.106 31.576 1.00 50.97 211 VAL A CA 1
ATOM 1519 C C . VAL A 1 211 ? -5.881 -9.518 31.634 1.00 53.07 211 VAL A C 1
ATOM 1520 O O . VAL A 1 211 ? -5.578 -8.727 32.518 1.00 51.29 211 VAL A O 1
ATOM 1524 N N . PRO A 1 212 ? -4.993 -9.911 30.707 1.00 54.26 212 PRO A N 1
ATOM 1525 C CA . PRO A 1 212 ? -3.668 -9.273 30.750 1.00 57.30 212 PRO A CA 1
ATOM 1526 C C . PRO A 1 212 ? -3.776 -7.755 30.570 1.00 64.44 212 PRO A C 1
ATOM 1527 O O . PRO A 1 212 ? -3.104 -6.993 31.267 1.00 72.20 212 PRO A O 1
ATOM 1531 N N . LEU A 1 213 ? -4.625 -7.330 29.640 1.00 57.85 213 LEU A N 1
ATOM 1532 C CA . LEU A 1 213 ? -4.888 -5.917 29.428 1.00 56.24 213 LEU A CA 1
ATOM 1533 C C . LEU A 1 213 ? -5.382 -5.258 30.714 1.00 58.07 213 LEU A C 1
ATOM 1534 O O . LEU A 1 213 ? -4.947 -4.159 31.062 1.00 59.04 213 LEU A O 1
ATOM 1539 N N . ALA A 1 214 ? -6.279 -5.938 31.425 1.00 50.75 214 ALA A N 1
ATOM 1540 C CA . ALA A 1 214 ? -6.839 -5.402 32.658 1.00 47.60 214 ALA A CA 1
ATOM 1541 C C . ALA A 1 214 ? -5.767 -5.319 33.737 1.00 60.31 214 ALA A C 1
ATOM 1542 O O . ALA A 1 214 ? -5.760 -4.398 34.567 1.00 65.37 214 ALA A O 1
ATOM 1544 N N . GLU A 1 215 ? -4.854 -6.278 33.720 1.00 52.16 215 GLU A N 1
ATOM 1545 C CA . GLU A 1 215 ? -3.778 -6.280 34.684 1.00 59.22 215 GLU A CA 1
ATOM 1546 C C . GLU A 1 215 ? -2.766 -5.181 34.403 1.00 70.70 215 GLU A C 1
ATOM 1547 O O . GLU A 1 215 ? -2.262 -4.557 35.334 1.00 80.36 215 GLU A O 1
ATOM 1553 N N . LYS A 1 216 ? -2.477 -4.939 33.126 1.00 67.57 216 LYS A N 1
ATOM 1554 C CA . LYS A 1 216 ? -1.584 -3.844 32.750 1.00 70.85 216 LYS A CA 1
ATOM 1555 C C . LYS A 1 216 ? -2.218 -2.484 33.019 1.00 70.77 216 LYS A C 1
ATOM 1556 O O . LYS A 1 216 ? -1.566 -1.462 32.844 1.00 78.88 216 LYS A O 1
ATOM 1562 N N . GLY A 1 217 ? -3.492 -2.467 33.406 1.00 70.68 217 GLY A N 1
ATOM 1563 C CA . GLY A 1 217 ? -4.202 -1.219 33.667 1.00 76.78 217 GLY A CA 1
ATOM 1564 C C . GLY A 1 217 ? -4.765 -0.517 32.438 1.00 69.91 217 GLY A C 1
ATOM 1565 O O . GLY A 1 217 ? -5.463 0.489 32.539 1.00 70.10 217 GLY A O 1
ATOM 1566 N N . VAL A 1 218 ? -4.441 -1.060 31.273 1.00 63.11 218 VAL A N 1
ATOM 1567 C CA . VAL A 1 218 ? -4.916 -0.568 29.994 1.00 61.76 218 VAL A CA 1
ATOM 1568 C C . VAL A 1 218 ? -6.427 -0.747 29.796 1.00 64.40 218 VAL A C 1
ATOM 1569 O O . VAL A 1 218 ? -7.094 0.113 29.209 1.00 61.63 218 VAL A O 1
ATOM 1573 N N . LEU A 1 219 ? -6.964 -1.875 30.255 1.00 55.66 219 LEU A N 1
ATOM 1574 C CA . LEU A 1 219 ? -8.390 -2.142 30.094 1.00 53.86 219 LEU A CA 1
ATOM 1575 C C . LEU A 1 219 ? -9.172 -1.451 31.192 1.00 48.12 219 LEU A C 1
ATOM 1576 O O . LEU A 1 219 ? -8.947 -1.712 32.369 1.00 55.06 219 LEU A O 1
ATOM 1581 N N . LYS A 1 220 ? -10.109 -0.593 30.802 1.00 43.97 220 LYS A N 1
ATOM 1582 C CA . LYS A 1 220 ? -10.929 0.128 31.769 1.00 53.80 220 LYS A CA 1
ATOM 1583 C C . LYS A 1 220 ? -12.341 -0.442 31.928 1.00 53.99 220 LYS A C 1
ATOM 1584 O O . LYS A 1 220 ? -13.019 -0.174 32.919 1.00 56.29 220 LYS A O 1
ATOM 1590 N N . GLY A 1 221 ? -12.790 -1.227 30.959 1.00 52.22 221 GLY A N 1
ATOM 1591 C CA . GLY A 1 221 ? -14.135 -1.761 31.029 1.00 45.69 221 GLY A CA 1
ATOM 1592 C C . GLY A 1 221 ? -14.407 -2.859 30.034 1.00 40.80 221 GLY A C 1
ATOM 1593 O O . GLY A 1 221 ? -13.614 -3.081 29.116 1.00 41.03 221 GLY A O 1
ATOM 1594 N N . VAL A 1 222 ? -15.542 -3.534 30.211 1.00 37.52 222 VAL A N 1
ATOM 1595 C CA . VAL A 1 222 ? -15.970 -4.575 29.278 1.00 38.96 222 VAL A CA 1
ATOM 1596 C C . VAL A 1 222 ? -17.441 -4.409 29.005 1.00 43.42 222 VAL A C 1
ATOM 1597 O O . VAL A 1 222 ? -18.245 -4.272 29.926 1.00 43.56 222 VAL A O 1
ATOM 1601 N N . ILE A 1 223 ? -17.797 -4.377 27.733 1.00 39.49 223 ILE A N 1
ATOM 1602 C CA . ILE A 1 223 ? -19.198 -4.353 27.363 1.00 36.97 223 ILE A CA 1
ATOM 1603 C C . ILE A 1 223 ? -19.597 -5.774 27.009 1.00 43.03 223 ILE A C 1
ATOM 1604 O O . ILE A 1 223 ? -18.916 -6.448 26.214 1.00 36.29 223 ILE A O 1
ATOM 1609 N N . VAL A 1 224 ? -20.681 -6.249 27.603 1.00 34.42 224 VAL A N 1
ATOM 1610 C CA . VAL A 1 224 ? -21.245 -7.516 27.144 1.00 35.39 224 VAL A CA 1
ATOM 1611 C C . VAL A 1 224 ? -22.537 -7.198 26.385 1.00 33.46 224 VAL A C 1
ATOM 1612 O O . VAL A 1 224 ? -23.404 -6.502 26.898 1.00 34.53 224 VAL A O 1
ATOM 1616 N N . ALA A 1 225 ? -22.632 -7.689 25.152 1.00 33.48 225 ALA A N 1
ATOM 1617 C CA . ALA A 1 225 ? -23.784 -7.435 24.286 1.00 40.73 225 ALA A CA 1
ATOM 1618 C C . ALA A 1 225 ? -24.254 -8.726 23.632 1.00 40.51 225 ALA A C 1
ATOM 1619 O O . ALA A 1 225 ? -23.608 -9.753 23.740 1.00 43.14 225 ALA A O 1
ATOM 1621 N N . GLY A 1 226 ? -25.368 -8.647 22.925 1.00 34.23 226 GLY A N 1
ATOM 1622 C CA . GLY A 1 226 ? -25.859 -9.791 22.189 1.00 32.76 226 GLY A CA 1
ATOM 1623 C C . GLY A 1 226 ? -27.362 -9.718 22.047 1.00 36.88 226 GLY A C 1
ATOM 1624 O O . GLY A 1 226 ? -28.022 -8.890 22.689 1.00 39.85 226 GLY A O 1
ATOM 1625 N N . PRO A 1 227 ? -27.922 -10.577 21.198 1.00 36.24 227 PRO A N 1
ATOM 1626 C CA . PRO A 1 227 ? -29.383 -10.611 21.096 1.00 44.08 227 PRO A CA 1
ATOM 1627 C C . PRO A 1 227 ? -29.993 -11.518 22.164 1.00 47.72 227 PRO A C 1
ATOM 1628 O O . PRO A 1 227 ? -29.366 -12.494 22.591 1.00 46.62 227 PRO A O 1
ATOM 1632 N N . GLY A 1 228 ? -31.195 -11.184 22.609 1.00 51.22 228 GLY A N 1
ATOM 1633 C CA . GLY A 1 228 ? -31.924 -12.034 23.531 1.00 50.99 228 GLY A CA 1
ATOM 1634 C C . GLY A 1 228 ? -31.248 -12.220 24.870 1.00 55.09 228 GLY A C 1
ATOM 1635 O O . GLY A 1 228 ? -30.479 -11.362 25.326 1.00 52.16 228 GLY A O 1
ATOM 1636 N N . LEU A 1 229 ? -31.516 -13.362 25.495 1.00 48.87 229 LEU A N 1
ATOM 1637 C CA . LEU A 1 229 ? -31.193 -13.552 26.906 1.00 46.39 229 LEU A CA 1
ATOM 1638 C C . LEU A 1 229 ? -29.796 -14.115 27.180 1.00 42.38 229 LEU A C 1
ATOM 1639 O O . LEU A 1 229 ? -29.329 -14.098 28.317 1.00 47.33 229 LEU A O 1
ATOM 1644 N N . ALA A 1 230 ? -29.125 -14.607 26.151 1.00 42.56 230 ALA A N 1
ATOM 1645 C CA . ALA A 1 230 ? -27.877 -15.341 26.388 1.00 47.83 230 ALA A CA 1
ATOM 1646 C C . ALA A 1 230 ? -26.826 -14.550 27.186 1.00 45.72 230 ALA A C 1
ATOM 1647 O O . ALA A 1 230 ? -26.127 -15.117 28.046 1.00 43.75 230 ALA A O 1
ATOM 1649 N N . LYS A 1 231 ? -26.724 -13.248 26.912 1.00 38.39 231 LYS A N 1
ATOM 1650 C CA . LYS A 1 231 ? -25.725 -12.395 27.558 1.00 36.33 231 LYS A CA 1
ATOM 1651 C C . LYS A 1 231 ? -25.979 -12.251 29.065 1.00 38.68 231 LYS A C 1
ATOM 1652 O O . LYS A 1 231 ? -25.036 -12.133 29.853 1.00 39.29 231 LYS A O 1
ATOM 1658 N N . GLN A 1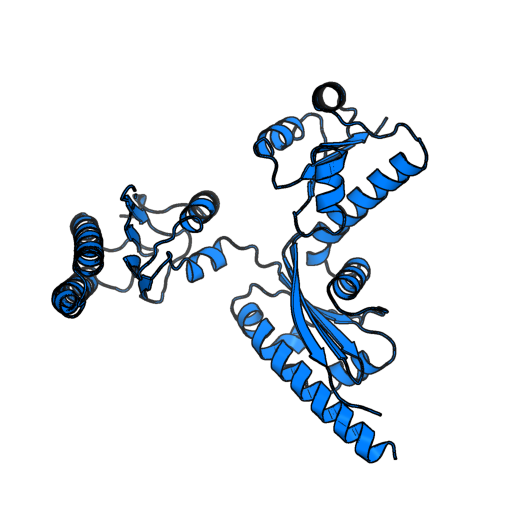 232 ? -27.251 -12.246 29.460 1.00 34.95 232 GLN A N 1
ATOM 1659 C CA . GLN A 1 232 ? -27.608 -12.227 30.878 1.00 41.31 232 GLN A CA 1
ATOM 1660 C C . GLN A 1 232 ? -27.146 -13.531 31.550 1.00 51.42 232 GLN A C 1
ATOM 1661 O O . GLN A 1 232 ? -26.542 -13.512 32.631 1.00 47.37 232 GLN A O 1
ATOM 1667 N N . GLU A 1 233 ? -27.422 -14.659 30.894 1.00 43.59 233 GLU A N 1
ATOM 1668 C CA . GLU A 1 233 ? -26.979 -15.955 31.395 1.00 43.18 233 GLU A CA 1
ATOM 1669 C C . GLU A 1 233 ? -25.455 -15.977 31.483 1.00 41.13 233 GLU A C 1
ATOM 1670 O O . GLU A 1 233 ? -24.883 -16.389 32.493 1.00 43.88 233 GLU A O 1
ATOM 1676 N N . PHE A 1 234 ? -24.798 -15.494 30.440 1.00 37.64 234 PHE A N 1
ATOM 1677 C CA . PHE A 1 234 ? -23.337 -15.511 30.390 1.00 39.39 234 PHE A CA 1
ATOM 1678 C C . PHE A 1 234 ? -22.731 -14.733 31.551 1.00 48.66 234 PHE A C 1
ATOM 1679 O O . PHE A 1 234 ? -21.747 -15.161 32.160 1.00 45.93 234 PHE A O 1
ATOM 1687 N N . VAL A 1 235 ? -23.319 -13.577 31.846 1.00 46.13 235 VAL A N 1
ATOM 1688 C CA . VAL A 1 235 ? -22.796 -12.720 32.893 1.00 48.13 235 VAL A CA 1
ATOM 1689 C C . VAL A 1 235 ? -23.092 -13.255 34.293 1.00 47.34 235 VAL A C 1
ATOM 1690 O O . VAL A 1 235 ? -22.276 -13.149 35.204 1.00 53.55 235 VAL A O 1
ATOM 1694 N N . GLU A 1 236 ? -24.247 -13.865 34.466 1.00 40.50 236 GLU A N 1
ATOM 1695 C CA . GLU A 1 236 ? -24.595 -14.385 35.785 1.00 50.26 236 GLU A CA 1
ATOM 1696 C C . GLU A 1 236 ? -23.813 -15.644 36.193 1.00 53.85 236 GLU A C 1
ATOM 1697 O O . GLU A 1 236 ? -23.667 -15.924 37.379 1.00 56.15 236 GLU A O 1
ATOM 1703 N N . GLY A 1 237 ? -23.322 -16.399 35.214 1.00 48.92 237 GLY A N 1
ATOM 1704 C CA . GLY A 1 237 ? -22.556 -17.603 35.483 1.00 53.73 237 GLY A CA 1
ATOM 1705 C C . GLY A 1 237 ? -21.102 -17.298 35.811 1.00 58.56 237 GLY A C 1
ATOM 1706 O O . GLY A 1 237 ? -20.741 -16.139 36.006 1.00 51.84 237 GLY A O 1
ATOM 1707 N N . ASN A 1 238 ? -20.273 -18.343 35.863 1.00 54.44 238 ASN A N 1
ATOM 1708 C CA . ASN A 1 238 ? -18.870 -18.222 36.260 1.00 50.51 238 ASN A CA 1
ATOM 1709 C C . ASN A 1 238 ? -17.919 -18.044 35.090 1.00 46.92 238 ASN A C 1
ATOM 1710 O O . ASN A 1 238 ? -16.693 -18.026 35.261 1.00 55.72 238 ASN A O 1
ATOM 1715 N N . TYR A 1 239 ? -18.488 -17.917 33.901 1.00 41.07 239 TYR A N 1
ATOM 1716 C CA . TYR A 1 239 ? -17.699 -17.945 32.673 1.00 44.09 239 TYR A CA 1
ATOM 1717 C C . TYR A 1 239 ? -16.604 -16.895 32.615 1.00 53.65 239 TYR A C 1
ATOM 1718 O O . TYR A 1 239 ? -15.458 -17.189 32.247 1.00 59.65 239 TYR A O 1
ATOM 1727 N N . LEU A 1 240 ? -16.954 -15.675 32.988 1.00 48.18 240 LEU A N 1
ATOM 1728 C CA . LEU A 1 240 ? -16.046 -14.551 32.848 1.00 55.70 240 LEU A CA 1
ATOM 1729 C C . LEU A 1 240 ? -15.153 -14.432 34.080 1.00 62.14 240 LEU A C 1
ATOM 1730 O O . LEU A 1 240 ? -15.648 -14.386 35.208 1.00 63.68 240 LEU A O 1
ATOM 1735 N N . ASP A 1 241 ? -13.838 -14.403 33.866 1.00 60.01 241 ASP A N 1
ATOM 1736 C CA . ASP A 1 241 ? -12.889 -14.158 34.954 1.00 61.43 241 ASP A CA 1
ATOM 1737 C C . ASP A 1 241 ? -13.330 -12.967 35.818 1.00 54.45 241 ASP A C 1
ATOM 1738 O O . ASP A 1 241 ? -13.763 -11.942 35.300 1.00 47.86 241 ASP A O 1
ATOM 1743 N N . TYR A 1 242 ? -13.200 -13.114 37.133 1.00 48.53 242 TYR A N 1
ATOM 1744 C CA . TYR A 1 242 ? -13.603 -12.082 38.080 1.00 47.13 242 TYR A CA 1
ATOM 1745 C C . TYR A 1 242 ? -12.926 -10.723 37.854 1.00 56.46 242 TYR A C 1
ATOM 1746 O O . TYR A 1 242 ? -13.541 -9.683 38.106 1.00 60.72 242 TYR A O 1
ATOM 1755 N N . ARG A 1 243 ? -11.668 -10.719 37.399 1.00 56.17 243 ARG A N 1
ATOM 1756 C CA . ARG A 1 243 ? -11.003 -9.449 37.066 1.00 55.05 243 ARG A CA 1
ATOM 1757 C C . ARG A 1 243 ? -11.763 -8.690 35.993 1.00 51.55 243 ARG A C 1
ATOM 1758 O O . ARG A 1 243 ? -11.763 -7.461 35.990 1.00 52.71 243 ARG A O 1
ATOM 1766 N N . LEU A 1 244 ? -12.404 -9.419 35.079 1.00 46.55 244 LEU A N 1
ATOM 1767 C CA . LEU A 1 244 ? -13.203 -8.769 34.046 1.00 49.26 244 LEU A CA 1
ATOM 1768 C C . LEU A 1 244 ? -14.599 -8.431 34.571 1.00 50.86 244 LEU A C 1
ATOM 1769 O O . LEU A 1 244 ? -15.187 -7.395 34.227 1.00 44.21 244 LEU A O 1
ATOM 1774 N N . LYS A 1 245 ? -15.137 -9.316 35.402 1.00 44.42 245 LYS A N 1
ATOM 1775 C CA . LYS A 1 245 ? -16.448 -9.075 35.964 1.00 42.69 245 LYS A CA 1
ATOM 1776 C C . LYS A 1 245 ? -16.455 -7.738 36.726 1.00 52.87 245 LYS A C 1
ATOM 1777 O O . LYS A 1 245 ? -17.420 -6.975 36.650 1.00 52.51 245 LYS A O 1
ATOM 1783 N N . LYS A 1 246 ? -15.369 -7.467 37.452 1.00 54.07 246 LYS A N 1
ATOM 1784 C CA . LYS A 1 246 ? -15.222 -6.230 38.224 1.00 54.83 246 LYS A CA 1
ATOM 1785 C C . LYS A 1 246 ? -15.479 -4.947 37.430 1.00 47.76 246 LYS A C 1
ATOM 1786 O O . LYS A 1 246 ? -15.978 -3.964 37.976 1.00 52.62 246 LYS A O 1
ATOM 1792 N N . ILE A 1 247 ? -15.118 -4.958 36.148 1.00 46.19 247 ILE A N 1
ATOM 1793 C CA . ILE A 1 247 ? -15.151 -3.745 35.322 1.00 46.50 247 ILE A CA 1
ATOM 1794 C C . ILE A 1 247 ? -16.135 -3.888 34.174 1.00 48.02 247 ILE A C 1
ATOM 1795 O O . ILE A 1 247 ? -15.989 -3.263 33.120 1.00 46.78 247 ILE A O 1
ATOM 1800 N N . LEU A 1 248 ? -17.126 -4.743 34.385 1.00 49.08 248 LEU A N 1
ATOM 1801 C CA . LEU A 1 248 ? -18.205 -4.909 33.435 1.00 45.56 248 LEU A CA 1
ATOM 1802 C C . LEU A 1 248 ? -19.009 -3.614 33.421 1.00 47.73 248 LEU A C 1
ATOM 1803 O O . LEU A 1 248 ? -19.299 -3.053 34.484 1.00 40.82 248 LEU A O 1
ATOM 1808 N N . ALA A 1 249 ? -19.360 -3.124 32.234 1.00 39.74 249 ALA A N 1
ATOM 1809 C CA . ALA A 1 249 ? -20.245 -1.969 32.167 1.00 50.82 249 ALA A CA 1
ATOM 1810 C C . ALA A 1 249 ? -21.568 -2.401 32.781 1.00 57.10 249 ALA A C 1
ATOM 1811 O O . ALA A 1 249 ? -22.004 -3.539 32.601 1.00 57.02 249 ALA A O 1
ATOM 1813 N N . PRO A 1 250 ? -22.216 -1.494 33.511 1.00 69.48 250 PRO A N 1
ATOM 1814 C CA . PRO A 1 250 ? -23.382 -1.877 34.314 1.00 72.14 250 PRO A CA 1
ATOM 1815 C C . PRO A 1 250 ? -24.496 -2.493 33.472 1.00 66.66 250 PRO A C 1
ATOM 1816 O O . PRO A 1 250 ? -25.137 -3.441 33.905 1.00 77.31 250 PRO A O 1
ATOM 1820 N N . GLU A 1 251 ? -24.702 -1.969 32.270 1.00 60.98 251 GLU A N 1
ATOM 1821 C CA . GLU A 1 251 ? -25.864 -2.314 31.460 1.00 58.36 251 GLU A CA 1
ATOM 1822 C C . GLU A 1 251 ? -25.472 -3.235 30.309 1.00 56.86 251 GLU A C 1
ATOM 1823 O O . GLU A 1 251 ? -24.491 -2.987 29.607 1.00 55.54 251 GLU A O 1
ATOM 1829 N N . LEU A 1 252 ? -26.247 -4.296 30.121 1.00 49.00 252 LEU A N 1
ATOM 1830 C CA . LEU A 1 252 ? -26.041 -5.209 29.013 1.00 46.66 252 LEU A CA 1
ATOM 1831 C C . LEU A 1 252 ? -26.628 -4.573 27.772 1.00 46.17 252 LEU A C 1
ATOM 1832 O O . LEU A 1 252 ? -27.670 -3.929 27.849 1.00 46.69 252 LEU A O 1
ATOM 1837 N N . VAL A 1 253 ? -25.988 -4.778 26.624 1.00 37.30 253 VAL A N 1
ATOM 1838 C CA . VAL A 1 253 ? -26.408 -4.089 25.402 1.00 39.41 253 VAL A CA 1
ATOM 1839 C C . VAL A 1 253 ? -27.033 -5.023 24.379 1.00 42.47 253 VAL A C 1
ATOM 1840 O O . VAL A 1 253 ? -26.419 -6.012 23.996 1.00 45.36 253 VAL A O 1
ATOM 1844 N N . ASP A 1 254 ? -28.250 -4.697 23.942 1.00 44.24 254 ASP A N 1
ATOM 1845 C CA . ASP A 1 254 ? -28.954 -5.474 22.926 1.00 46.16 254 ASP A CA 1
ATOM 1846 C C . ASP A 1 254 ? -28.429 -5.157 21.548 1.00 49.29 254 ASP A C 1
ATOM 1847 O O . ASP A 1 254 ? -28.455 -4.017 21.097 1.00 55.36 254 ASP A O 1
ATOM 1852 N N . VAL A 1 255 ? -27.948 -6.186 20.879 1.00 41.09 255 VAL A N 1
ATOM 1853 C CA . VAL A 1 255 ? -27.315 -6.034 19.591 1.00 40.52 255 VAL A CA 1
ATOM 1854 C C . VAL A 1 255 ? -27.724 -7.245 18.770 1.00 50.40 255 VAL A C 1
ATOM 1855 O O . VAL A 1 255 ? -27.870 -8.339 19.304 1.00 57.37 255 VAL A O 1
ATOM 1859 N N . ALA A 1 256 ? -27.913 -7.045 17.475 1.00 48.87 256 ALA A N 1
ATOM 1860 C CA . ALA A 1 256 ? -28.436 -8.075 16.599 1.00 43.94 256 ALA A CA 1
ATOM 1861 C C . ALA A 1 256 ? -27.361 -8.893 15.891 1.00 54.43 256 ALA A C 1
ATOM 1862 O O . ALA A 1 256 ? -27.604 -10.034 15.502 1.00 63.80 256 ALA A O 1
ATOM 1864 N N . TYR A 1 257 ? -26.179 -8.318 15.715 1.00 50.95 257 TYR A N 1
ATOM 1865 C CA . TYR A 1 257 ? -25.170 -8.949 14.866 1.00 47.56 257 TYR A CA 1
ATOM 1866 C C . TYR A 1 257 ? -23.909 -9.359 15.610 1.00 44.73 257 TYR A C 1
ATOM 1867 O O . TYR A 1 257 ? -23.709 -8.993 16.768 1.00 49.45 257 TYR A O 1
ATOM 1876 N N . GLN A 1 258 ? -23.071 -10.137 14.928 1.00 43.35 258 GLN A N 1
ATOM 1877 C CA . GLN A 1 258 ? -21.783 -10.580 15.435 1.00 45.04 258 GLN A CA 1
ATOM 1878 C C . GLN A 1 258 ? -20.720 -9.945 14.561 1.00 44.13 258 GLN A C 1
ATOM 1879 O O . GLN A 1 258 ? -21.039 -9.116 13.715 1.00 52.34 258 GLN A O 1
ATOM 1885 N N . GLY A 1 259 ? -19.459 -10.315 14.763 1.00 41.85 259 GLY A N 1
ATOM 1886 C CA . GLY A 1 259 ? -18.380 -9.751 13.971 1.00 40.88 259 GLY A CA 1
ATOM 1887 C C . GLY A 1 259 ? -18.201 -8.248 14.162 1.00 45.00 259 GLY A C 1
ATOM 1888 O O . GLY A 1 259 ? -18.753 -7.653 15.094 1.00 44.08 259 GLY A O 1
ATOM 1889 N N . LEU A 1 260 ? -17.411 -7.641 13.284 1.00 52.54 260 LEU A N 1
ATOM 1890 C CA . LEU A 1 260 ? -17.151 -6.207 13.319 1.00 50.03 260 LEU A CA 1
ATOM 1891 C C . LEU A 1 260 ? -18.442 -5.410 13.435 1.00 53.33 260 LEU A C 1
ATOM 1892 O O . LEU A 1 260 ? -18.533 -4.449 14.209 1.00 54.71 260 LEU A O 1
ATOM 1897 N N . GLN A 1 261 ? -19.438 -5.804 12.651 1.00 48.68 261 GLN A N 1
ATOM 1898 C CA . GLN A 1 261 ? -20.735 -5.124 12.649 1.00 54.48 261 GLN A CA 1
ATOM 1899 C C . GLN A 1 261 ? -21.419 -5.108 14.019 1.00 48.54 261 GLN A C 1
ATOM 1900 O O . GLN A 1 261 ? -21.945 -4.085 14.435 1.00 43.85 261 GLN A O 1
ATOM 1906 N N . GLY A 1 262 ? -21.428 -6.242 14.721 1.00 43.39 262 GLY A N 1
ATOM 1907 C CA . GLY A 1 262 ? -22.043 -6.281 16.041 1.00 36.74 262 GLY A CA 1
ATOM 1908 C C . GLY A 1 262 ? -21.249 -5.477 17.063 1.00 41.65 262 GLY A C 1
ATOM 1909 O O . GLY A 1 262 ? -21.825 -4.884 17.974 1.00 43.00 262 GLY A O 1
ATOM 1910 N N . LEU A 1 263 ? -19.923 -5.489 16.924 1.00 45.94 263 LEU A N 1
ATOM 1911 C CA . LEU A 1 263 ? -19.025 -4.743 17.804 1.00 42.57 263 LEU A CA 1
ATOM 1912 C C . LEU A 1 263 ? -19.307 -3.246 17.718 1.00 44.33 263 LEU A C 1
ATOM 1913 O O . LEU A 1 263 ? -19.388 -2.546 18.743 1.00 44.56 263 LEU A O 1
ATOM 1918 N N . LYS A 1 264 ? -19.456 -2.767 16.485 1.00 39.30 264 LYS A N 1
ATOM 1919 C CA . LYS A 1 264 ? -19.798 -1.367 16.243 1.00 43.77 264 LYS A CA 1
ATOM 1920 C C . LYS A 1 264 ? -21.116 -1.040 16.918 1.00 44.43 264 LYS A C 1
ATOM 1921 O O . LYS A 1 264 ? -21.217 -0.047 17.645 1.00 45.02 264 LYS A O 1
ATOM 1927 N N . GLU A 1 265 ? -22.125 -1.880 16.686 1.00 42.74 265 GLU A N 1
ATOM 1928 C CA . GLU A 1 265 ? -23.445 -1.654 17.265 1.00 43.79 265 GLU A CA 1
ATOM 1929 C C . GLU A 1 265 ? -23.404 -1.570 18.798 1.00 42.79 265 GLU A C 1
ATOM 1930 O O . GLU A 1 265 ? -24.039 -0.702 19.397 1.00 46.37 265 GLU A O 1
ATOM 1936 N N . ALA A 1 266 ? -22.638 -2.452 19.429 1.00 37.73 266 ALA A N 1
ATOM 1937 C CA . ALA A 1 266 ? -22.538 -2.454 20.885 1.00 40.81 266 ALA A CA 1
ATOM 1938 C C . ALA A 1 266 ? -21.878 -1.176 21.404 1.00 47.85 266 ALA A C 1
ATOM 1939 O O . ALA A 1 266 ? -22.293 -0.603 22.416 1.00 43.36 266 ALA A O 1
ATOM 1941 N N . VAL A 1 267 ? -20.829 -0.748 20.714 1.00 46.94 267 VAL A N 1
ATOM 1942 C CA . VAL A 1 267 ? -20.136 0.473 21.083 1.00 44.01 267 VAL A CA 1
ATOM 1943 C C . VAL A 1 267 ? -21.034 1.711 20.898 1.00 44.27 267 VAL A C 1
ATOM 1944 O O . VAL A 1 267 ? -21.106 2.576 21.770 1.00 43.66 267 VAL A O 1
ATOM 1948 N N . MET A 1 268 ? -21.731 1.791 19.773 1.00 37.86 268 MET A N 1
ATOM 1949 C CA . MET A 1 268 ? -22.634 2.909 19.575 1.00 47.88 268 MET A CA 1
ATOM 1950 C C . MET A 1 268 ? -23.735 2.932 20.632 1.00 53.20 268 MET A C 1
ATOM 1951 O O . MET A 1 268 ? -24.211 3.993 20.996 1.00 55.35 268 MET A O 1
ATOM 1956 N N . LYS A 1 269 ? -24.153 1.769 21.121 1.00 57.69 269 LYS A N 1
ATOM 1957 C CA . LYS A 1 269 ? -25.312 1.735 22.012 1.00 52.13 269 LYS A CA 1
ATOM 1958 C C . LYS A 1 269 ? -24.929 1.804 23.470 1.00 55.70 269 LYS A C 1
ATOM 1959 O O . LYS A 1 269 ? -25.784 2.031 24.321 1.00 54.39 269 LYS A O 1
ATOM 1965 N N . ALA A 1 270 ? -23.647 1.603 23.759 1.00 57.44 270 ALA A N 1
ATOM 1966 C CA . ALA A 1 270 ? -23.156 1.660 25.137 1.00 60.05 270 ALA A CA 1
ATOM 1967 C C . ALA A 1 270 ? -22.960 3.119 25.569 1.00 54.03 270 ALA A C 1
ATOM 1968 O O . ALA A 1 270 ? -21.867 3.546 25.946 1.00 55.62 270 ALA A O 1
ATOM 1970 N N . GLU A 1 271 ? -24.032 3.884 25.521 1.00 52.71 271 GLU A N 1
ATOM 1971 C CA . GLU A 1 271 ? -23.905 5.325 25.710 1.00 72.97 271 GLU A CA 1
ATOM 1972 C C . GLU A 1 271 ? -23.361 5.735 27.087 1.00 76.18 271 GLU A C 1
ATOM 1973 O O . GLU A 1 271 ? -22.866 6.851 27.263 1.00 72.26 271 GLU A O 1
ATOM 1979 N N . LYS A 1 272 ? -23.410 4.821 28.052 1.00 82.53 272 LYS A N 1
ATOM 1980 C CA . LYS A 1 272 ? -22.925 5.144 29.392 1.00 82.96 272 LYS A CA 1
ATOM 1981 C C . LYS A 1 272 ? -21.429 4.888 29.596 1.00 74.38 272 LYS A C 1
ATOM 1982 O O . LYS A 1 272 ? -20.880 5.222 30.643 1.00 74.30 272 LYS A O 1
ATOM 1988 N N . VAL A 1 273 ? -20.758 4.310 28.603 1.00 69.93 273 VAL A N 1
ATOM 1989 C CA . VAL A 1 273 ? -19.312 4.128 28.728 1.00 63.88 273 VAL A CA 1
ATOM 1990 C C . VAL A 1 273 ? -18.516 5.259 28.062 1.00 60.91 273 VAL A C 1
ATOM 1991 O O . VAL A 1 273 ? -18.620 5.497 26.860 1.00 60.76 273 VAL A O 1
ATOM 1995 N N . VAL A 1 274 ? -17.733 5.953 28.880 1.00 62.85 274 VAL A N 1
ATOM 1996 C CA . VAL A 1 274 ? -17.090 7.210 28.497 1.00 60.41 274 VAL A CA 1
ATOM 1997 C C . VAL A 1 274 ? -15.956 6.997 27.504 1.00 58.09 274 VAL A C 1
ATOM 1998 O O . VAL A 1 274 ? -15.759 7.806 26.595 1.00 52.17 274 VAL A O 1
ATOM 2002 N N . GLU A 1 275 ? -15.208 5.912 27.705 1.00 51.13 275 GLU A N 1
ATOM 2003 C CA . GLU A 1 275 ? -14.071 5.567 26.858 1.00 46.61 275 GLU A CA 1
ATOM 2004 C C . GLU A 1 275 ? -14.510 5.263 25.423 1.00 48.05 275 GLU A C 1
ATOM 2005 O O . GLU A 1 275 ? -13.688 5.097 24.531 1.00 52.25 275 GLU A O 1
ATOM 2011 N N . ALA A 1 276 ? -15.816 5.186 25.206 1.00 52.91 276 ALA A N 1
ATOM 2012 C CA . ALA A 1 276 ? -16.346 4.917 23.877 1.00 48.04 276 ALA A CA 1
ATOM 2013 C C . ALA A 1 276 ? -16.789 6.185 23.127 1.00 53.76 276 ALA A C 1
ATOM 2014 O O . ALA A 1 276 ? -17.246 6.099 21.989 1.00 55.25 276 ALA A O 1
ATOM 2016 N N . GLN A 1 277 ? -16.659 7.357 23.748 1.00 52.50 277 GLN A N 1
ATOM 2017 C CA . GLN A 1 277 ? -17.155 8.590 23.121 1.00 50.67 277 GLN A CA 1
ATOM 2018 C C . GLN A 1 277 ? -16.355 8.990 21.877 1.00 51.43 277 GLN A C 1
ATOM 2019 O O . GLN A 1 277 ? -16.910 9.465 20.874 1.00 48.65 277 GLN A O 1
ATOM 2025 N N . MET A 1 278 ? -15.045 8.792 21.935 1.00 42.92 278 MET A N 1
ATOM 2026 C CA . MET A 1 278 ? -14.215 9.167 20.814 1.00 38.09 278 MET A CA 1
ATOM 2027 C C . MET A 1 278 ? -14.619 8.403 19.545 1.00 46.92 278 MET A C 1
ATOM 2028 O O . MET A 1 278 ? -14.663 8.971 18.452 1.00 47.12 278 MET A O 1
ATOM 2033 N N . TYR A 1 279 ? -14.943 7.123 19.709 1.00 44.66 279 TYR A N 1
ATOM 2034 C CA . TYR A 1 279 ? -15.399 6.284 18.606 1.00 38.89 279 TYR A CA 1
ATOM 2035 C C . TYR A 1 279 ? -16.788 6.713 18.125 1.00 42.30 279 TYR A C 1
ATOM 2036 O O . TYR A 1 279 ? -17.022 6.837 16.922 1.00 38.52 279 TYR A O 1
ATOM 2045 N N . ARG A 1 280 ? -17.712 6.928 19.057 1.00 36.86 280 ARG A N 1
ATOM 2046 C CA . ARG A 1 280 ? -19.033 7.409 18.679 1.00 46.15 280 ARG A CA 1
ATOM 2047 C C . ARG A 1 280 ? -18.924 8.757 17.936 1.00 47.43 280 ARG A C 1
ATOM 2048 O O . ARG A 1 280 ? -19.645 9.005 16.970 1.00 45.91 280 ARG A O 1
ATOM 2056 N N . ASP A 1 281 ? -18.015 9.620 18.376 1.00 48.26 281 ASP A N 1
ATOM 2057 C CA . ASP A 1 281 ? -17.840 10.911 17.705 1.00 41.16 281 ASP A CA 1
ATOM 2058 C C . ASP A 1 281 ? -17.432 10.731 16.252 1.00 43.09 281 ASP A C 1
ATOM 2059 O O . ASP A 1 281 ? -17.981 11.378 15.359 1.00 42.90 281 ASP A O 1
ATOM 2064 N N . ALA A 1 282 ? -16.489 9.820 16.013 1.00 41.70 282 ALA A N 1
ATOM 2065 C CA . ALA A 1 282 ? -16.011 9.579 14.661 1.00 40.81 282 ALA A CA 1
ATOM 2066 C C . ALA A 1 282 ? -17.143 9.024 13.798 1.00 48.54 282 ALA A C 1
ATOM 2067 O O . ALA A 1 282 ? -17.365 9.491 12.687 1.00 49.97 282 ALA A O 1
ATOM 2069 N N . VAL A 1 283 ? -17.869 8.041 14.326 1.00 46.49 283 VAL A N 1
ATOM 2070 C CA . VAL A 1 283 ? -18.994 7.454 13.611 1.00 47.08 283 VAL A CA 1
ATOM 2071 C C . VAL A 1 283 ? -20.106 8.481 13.369 1.00 45.05 283 VAL A C 1
ATOM 2072 O O . VAL A 1 283 ? -20.611 8.619 12.251 1.00 46.71 283 VAL A O 1
ATOM 2076 N N . ASN A 1 284 ? -20.507 9.199 14.414 1.00 37.62 284 ASN A N 1
ATOM 2077 C CA . ASN A 1 284 ? -21.540 10.216 14.229 1.00 42.98 284 ASN A CA 1
ATOM 2078 C C . ASN A 1 284 ? -21.144 11.282 13.208 1.00 49.44 284 ASN A C 1
ATOM 2079 O O . ASN A 1 284 ? -21.982 11.742 12.432 1.00 53.63 284 ASN A O 1
ATOM 2084 N N . ALA A 1 285 ? -19.867 11.653 13.188 1.00 48.98 285 ALA A N 1
ATOM 2085 C CA . ALA A 1 285 ? -19.408 12.664 12.248 1.00 44.54 285 ALA A CA 1
ATOM 2086 C C . ALA A 1 285 ? -19.553 12.144 10.820 1.00 49.71 285 ALA A C 1
ATOM 2087 O O . ALA A 1 285 ? -20.083 12.841 9.949 1.00 52.99 285 ALA A O 1
ATOM 2089 N N . MET A 1 286 ? -19.095 10.917 10.586 1.00 48.24 286 MET A N 1
ATOM 2090 C CA . MET A 1 286 ? -19.222 10.284 9.267 1.00 48.45 286 MET A CA 1
ATOM 2091 C C . MET A 1 286 ? -20.669 10.217 8.773 1.00 49.22 286 MET A C 1
ATOM 2092 O O . MET A 1 286 ? -20.958 10.507 7.614 1.00 43.27 2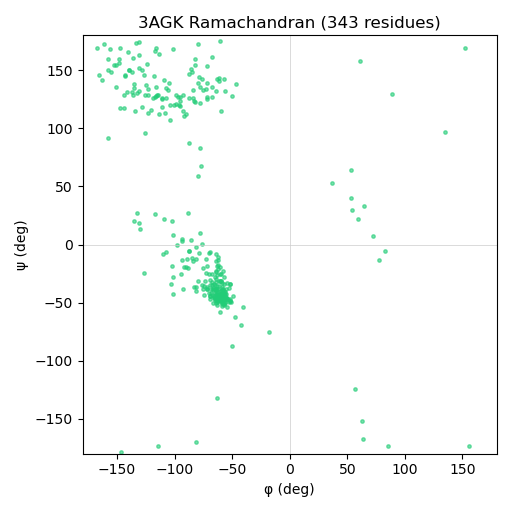86 MET A O 1
ATOM 2097 N N . GLU A 1 287 ? -21.573 9.823 9.660 1.00 49.30 287 GLU A N 1
ATOM 2098 C CA . GLU A 1 287 ? -22.990 9.769 9.323 1.00 56.45 287 GLU A CA 1
ATOM 2099 C C . GLU A 1 287 ? -23.592 11.146 9.050 1.00 59.05 287 GLU A C 1
ATOM 2100 O O . GLU A 1 287 ? -24.344 11.317 8.090 1.00 65.81 287 GLU A O 1
ATOM 2106 N N . GLU A 1 288 ? -23.276 12.126 9.889 1.00 51.93 288 GLU A N 1
ATOM 2107 C CA . GLU A 1 288 ? -23.744 13.483 9.638 1.00 55.70 288 GLU A CA 1
ATOM 2108 C C . GLU A 1 288 ? -23.267 13.971 8.260 1.00 58.42 288 GLU A C 1
ATOM 2109 O O . GLU A 1 288 ? -24.041 14.524 7.483 1.00 60.12 288 GLU A O 1
ATOM 2115 N N . PHE A 1 289 ? -21.989 13.747 7.970 1.00 47.80 289 PHE A N 1
ATOM 2116 C CA . PHE A 1 289 ? -21.411 14.104 6.686 1.00 45.21 289 PHE A CA 1
ATOM 2117 C C . PHE A 1 289 ? -22.214 13.457 5.550 1.00 53.73 289 PHE A C 1
ATOM 2118 O O . PHE A 1 289 ? -22.550 14.113 4.569 1.00 55.99 289 PHE A O 1
ATOM 2126 N N . LYS A 1 290 ? -22.542 12.176 5.691 1.00 59.91 290 LYS A N 1
ATOM 2127 C CA . LYS A 1 290 ? -23.214 11.465 4.608 1.00 59.13 290 LYS A CA 1
ATOM 2128 C C . LYS A 1 290 ? -24.665 11.910 4.428 1.00 54.19 290 LYS A C 1
ATOM 2129 O O . LYS A 1 290 ? -25.155 11.998 3.307 1.00 59.98 290 LYS A O 1
ATOM 2135 N N . LEU A 1 291 ? -25.333 12.204 5.536 1.00 47.34 291 LEU A N 1
ATOM 2136 C CA . LEU A 1 291 ? -26.690 12.742 5.528 1.00 58.73 291 LEU A CA 1
ATOM 2137 C C . LEU A 1 291 ? -26.784 14.065 4.745 1.00 63.74 291 LEU A C 1
ATOM 2138 O O . LEU A 1 291 ? -27.719 14.284 3.973 1.00 58.84 291 LEU A O 1
ATOM 2143 N N . HIS A 1 292 ? -25.813 14.947 4.948 1.00 64.19 292 HIS A N 1
ATOM 2144 C CA . HIS A 1 292 ? -25.764 16.192 4.192 1.00 65.56 292 HIS A CA 1
ATOM 2145 C C . HIS A 1 292 ? -25.568 15.902 2.704 1.00 72.19 292 HIS A C 1
ATOM 2146 O O . HIS A 1 292 ? -26.202 16.534 1.855 1.00 70.12 292 HIS A O 1
ATOM 2153 N N . LEU A 1 293 ? -24.685 14.953 2.393 1.00 68.63 293 LEU A N 1
ATOM 2154 C CA . LEU A 1 293 ? -24.458 14.549 1.009 1.00 64.90 293 LEU A CA 1
ATOM 2155 C C . LEU A 1 293 ? -25.746 14.048 0.387 1.00 65.19 293 LEU A C 1
ATOM 2156 O O . LEU A 1 293 ? -26.156 14.499 -0.684 1.00 63.65 293 LEU A O 1
ATOM 2161 N N . ALA A 1 294 ? -26.367 13.096 1.073 1.00 61.40 294 ALA A N 1
ATOM 2162 C CA . ALA A 1 294 ? -27.568 12.440 0.583 1.00 67.39 294 ALA A CA 1
ATOM 2163 C C . ALA A 1 294 ? -28.722 13.420 0.379 1.00 76.95 294 ALA A C 1
ATOM 2164 O O . ALA A 1 294 ? -29.553 13.229 -0.506 1.00 84.82 294 ALA A O 1
ATOM 2166 N N . LYS A 1 295 ? -28.767 14.473 1.187 1.00 73.05 295 LYS A N 1
ATOM 2167 C CA . LYS A 1 295 ? -29.866 15.423 1.105 1.00 79.67 295 LYS A CA 1
ATOM 2168 C C . LYS A 1 295 ? -29.498 16.710 0.374 1.00 82.76 295 LYS A C 1
ATOM 2169 O O . LYS A 1 295 ? -30.175 17.719 0.526 1.00 87.03 295 LYS A O 1
ATOM 2175 N N . GLY A 1 296 ? -28.435 16.667 -0.425 1.00 83.44 296 GLY A N 1
ATOM 2176 C CA . GLY A 1 296 ? -27.992 17.828 -1.181 1.00 82.89 296 GLY A CA 1
ATOM 2177 C C . GLY A 1 296 ? -28.164 19.122 -0.411 1.00 85.63 296 GLY A C 1
ATOM 2178 O O . GLY A 1 296 ? -28.764 20.084 -0.893 1.00 89.62 296 GLY A O 1
ATOM 2179 N N . THR A 1 297 ? -27.617 19.143 0.797 1.00 85.72 297 THR A N 1
ATOM 2180 C CA . THR A 1 297 ? -27.859 20.217 1.745 1.00 80.96 297 THR A CA 1
ATOM 2181 C C . THR A 1 297 ? -26.874 21.389 1.604 1.00 81.41 297 THR A C 1
ATOM 2182 O O . THR A 1 297 ? -27.156 22.498 2.063 1.00 78.37 297 THR A O 1
ATOM 2186 N N . GLY A 1 298 ? -25.722 21.136 0.981 1.00 78.09 298 GLY A N 1
ATOM 2187 C CA . GLY A 1 298 ? -24.683 22.139 0.819 1.00 71.17 298 GLY A CA 1
ATOM 2188 C C . GLY A 1 298 ? -23.942 22.466 2.106 1.00 75.45 298 GLY A C 1
ATOM 2189 O O . GLY A 1 298 ? -23.126 23.388 2.151 1.00 81.91 298 GLY A O 1
ATOM 2190 N N . MET A 1 299 ? -24.218 21.707 3.160 1.00 69.27 299 MET A N 1
ATOM 2191 C CA . MET A 1 299 ? -23.606 21.965 4.460 1.00 71.42 299 MET A CA 1
ATOM 2192 C C . MET A 1 299 ? -22.262 21.239 4.623 1.00 63.39 299 MET A C 1
ATOM 2193 O O . MET A 1 299 ? -21.846 20.914 5.735 1.00 64.96 299 MET A O 1
ATOM 2198 N N . ILE A 1 300 ? -21.596 20.978 3.506 1.00 52.43 300 ILE A N 1
ATOM 2199 C CA . ILE A 1 300 ? -20.298 20.322 3.524 1.00 55.13 300 ILE A CA 1
ATOM 2200 C C . ILE A 1 300 ? -19.365 20.934 2.488 1.00 55.79 300 ILE A C 1
ATOM 2201 O O . ILE A 1 300 ? -19.792 21.660 1.588 1.00 59.61 300 ILE A O 1
ATOM 2206 N N . VAL A 1 301 ? -18.085 20.625 2.618 1.00 50.14 301 VAL A N 1
ATOM 2207 C CA . VAL A 1 301 ? -17.082 21.158 1.714 1.00 49.11 301 VAL A CA 1
ATOM 2208 C C . VAL A 1 301 ? -16.052 20.058 1.487 1.00 48.95 301 VAL A C 1
ATOM 2209 O O . VAL A 1 301 ? -15.800 19.245 2.374 1.00 44.71 301 VAL A O 1
ATOM 2213 N N . TYR A 1 302 ? -15.490 20.004 0.286 1.00 54.60 302 TYR A N 1
ATOM 2214 C CA . TYR A 1 302 ? -14.413 19.066 -0.005 1.00 53.04 302 TYR A CA 1
ATOM 2215 C C . TYR A 1 302 ? -13.607 19.618 -1.162 1.00 50.56 302 TYR A C 1
ATOM 2216 O O . TYR A 1 302 ? -14.033 20.572 -1.817 1.00 48.43 302 TYR A O 1
ATOM 2225 N N . GLY A 1 303 ? -12.447 19.016 -1.407 1.00 49.75 303 GLY A N 1
ATOM 2226 C CA . GLY A 1 303 ? -11.484 19.555 -2.352 1.00 46.75 303 GLY A CA 1
ATOM 2227 C C . GLY A 1 303 ? -10.601 20.490 -1.553 1.00 57.02 303 GLY A C 1
ATOM 2228 O O . GLY A 1 303 ? -11.112 21.337 -0.810 1.00 58.80 303 GLY A O 1
ATOM 2229 N N . GLU A 1 304 ? -9.288 20.325 -1.673 1.00 51.32 304 GLU A N 1
ATOM 2230 C CA . GLU A 1 304 ? -8.345 21.086 -0.854 1.00 57.00 304 GLU A CA 1
ATOM 2231 C C . GLU A 1 304 ? -8.571 22.604 -0.882 1.00 58.13 304 GLU A C 1
ATOM 2232 O O . GLU A 1 304 ? -8.585 23.253 0.167 1.00 59.16 304 GLU A O 1
ATOM 2238 N N . LYS A 1 305 ? -8.745 23.158 -2.078 1.00 55.58 305 LYS A N 1
ATOM 2239 C CA . LYS A 1 305 ? -8.951 24.588 -2.231 1.00 60.13 305 LYS A CA 1
ATOM 2240 C C . LYS A 1 305 ? -10.198 24.995 -1.458 1.00 59.37 305 LYS A C 1
ATOM 2241 O O . LYS A 1 305 ? -10.155 25.930 -0.661 1.00 62.16 305 LYS A O 1
ATOM 2247 N N . ASP A 1 306 ? -11.298 24.276 -1.672 1.00 54.66 306 ASP A N 1
ATOM 2248 C CA . ASP A 1 306 ? -12.548 24.575 -0.972 1.00 57.97 306 ASP A CA 1
ATOM 2249 C C . ASP A 1 306 ? -12.398 24.460 0.540 1.00 60.33 306 ASP A C 1
ATOM 2250 O O . ASP A 1 306 ? -12.832 25.352 1.281 1.00 65.87 306 ASP A O 1
ATOM 2255 N N . VAL A 1 307 ? -11.789 23.367 0.994 1.00 50.24 307 VAL A N 1
ATOM 2256 C CA . VAL A 1 307 ? -11.618 23.136 2.426 1.00 47.37 307 VAL A CA 1
ATOM 2257 C C . VAL A 1 307 ? -10.790 24.270 3.029 1.00 53.17 307 VAL A C 1
ATOM 2258 O O . VAL A 1 307 ? -11.166 24.832 4.061 1.00 52.63 307 VAL A O 1
ATOM 2262 N N . GLU A 1 308 ? -9.679 24.604 2.369 1.00 52.32 308 GLU A N 1
ATOM 2263 C CA . GLU A 1 308 ? -8.872 25.773 2.724 1.00 59.68 308 GLU A CA 1
ATOM 2264 C C . GLU A 1 308 ? -9.720 27.026 2.931 1.00 60.69 308 GLU A C 1
ATOM 2265 O O . GLU A 1 308 ? -9.751 27.583 4.026 1.00 61.05 308 GLU A O 1
ATOM 2271 N N . ALA A 1 309 ? -10.407 27.456 1.874 1.00 54.91 309 ALA A N 1
ATOM 2272 C CA . ALA A 1 309 ? -11.199 28.682 1.911 1.00 58.42 309 ALA A CA 1
ATOM 2273 C C . ALA A 1 309 ? -12.289 28.616 2.973 1.00 60.94 309 ALA A C 1
ATOM 2274 O O . ALA A 1 309 ? -12.542 29.600 3.665 1.00 59.78 309 ALA A O 1
ATOM 2276 N N . ALA A 1 310 ? -12.933 27.460 3.113 1.00 59.17 310 ALA A N 1
ATOM 2277 C CA . ALA A 1 310 ? -13.936 27.302 4.169 1.00 56.45 310 ALA A CA 1
ATOM 2278 C C . ALA A 1 310 ? -13.318 27.519 5.550 1.00 59.83 310 ALA A C 1
ATOM 2279 O O . ALA A 1 310 ? -13.898 28.200 6.400 1.00 62.85 310 ALA A O 1
ATOM 2281 N N . LEU A 1 311 ? -12.139 26.938 5.761 1.00 56.53 311 LEU A N 1
ATOM 2282 C CA . LEU A 1 311 ? -11.438 27.028 7.038 1.00 60.71 311 LEU A CA 1
ATOM 2283 C C . LEU A 1 311 ? -11.046 28.478 7.306 1.00 65.13 311 LEU A C 1
ATOM 2284 O O . LEU A 1 311 ? -11.047 28.934 8.448 1.00 64.19 311 LEU A O 1
ATOM 2289 N N . GLU A 1 312 ? -10.708 29.182 6.230 1.00 64.89 312 GLU A N 1
ATOM 2290 C CA . GLU A 1 312 ? -10.180 30.542 6.280 1.00 71.22 312 GLU A CA 1
ATOM 2291 C C . GLU A 1 312 ? -11.209 31.531 6.837 1.00 74.59 312 GLU A C 1
ATOM 2292 O O . GLU A 1 312 ? -10.855 32.572 7.408 1.00 80.14 312 GLU A O 1
ATOM 2298 N N . MET A 1 313 ? -12.486 31.222 6.646 1.00 66.72 313 MET A N 1
ATOM 2299 C CA . MET A 1 313 ? -13.536 32.105 7.124 1.00 71.54 313 MET A CA 1
ATOM 2300 C C . MET A 1 313 ? -14.281 31.488 8.304 1.00 66.88 313 MET A C 1
ATOM 2301 O O . MET A 1 313 ? -15.415 31.867 8.614 1.00 68.54 313 MET A O 1
ATOM 2306 N N . GLY A 1 314 ? -13.622 30.546 8.971 1.00 55.47 314 GLY A N 1
ATOM 2307 C CA . GLY A 1 314 ? -14.220 29.880 10.118 1.00 57.18 314 GLY A CA 1
ATOM 2308 C C . GLY A 1 314 ? -15.580 29.262 9.846 1.00 54.11 314 GLY A C 1
ATOM 2309 O O . GLY A 1 314 ? -16.397 29.144 10.755 1.00 54.79 314 GLY A O 1
ATOM 2310 N N . ALA A 1 315 ? -15.804 28.841 8.601 1.00 57.35 315 ALA A 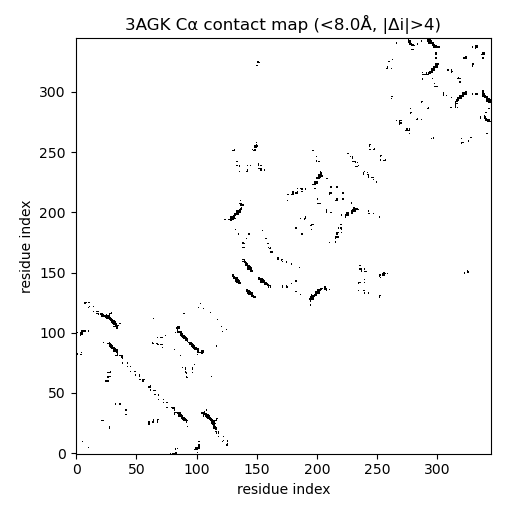N 1
ATOM 2311 C CA . ALA A 1 315 ? -17.064 28.219 8.182 1.00 53.10 315 ALA A CA 1
ATOM 2312 C C . ALA A 1 315 ? -17.192 26.716 8.520 1.00 57.43 315 ALA A C 1
ATOM 2313 O O . ALA A 1 315 ? -18.288 26.143 8.437 1.00 57.73 315 ALA A O 1
ATOM 2315 N N . VAL A 1 316 ? -16.091 26.081 8.911 1.00 47.65 316 VAL A N 1
ATOM 2316 C CA . VAL A 1 316 ? -16.115 24.630 9.149 1.00 51.36 316 VAL A CA 1
ATOM 2317 C C . VAL A 1 316 ? -16.322 24.258 10.623 1.00 46.24 316 VAL A C 1
ATOM 2318 O O . VAL A 1 316 ? -15.510 24.608 11.471 1.00 57.50 316 VAL A O 1
ATOM 2322 N N . LYS A 1 317 ? -17.387 23.535 10.941 1.00 48.36 317 LYS A N 1
ATOM 2323 C CA . LYS A 1 317 ? -17.526 23.072 12.328 1.00 59.44 317 LYS A CA 1
ATOM 2324 C C . LYS A 1 317 ? -16.711 21.814 12.625 1.00 51.48 317 LYS A C 1
ATOM 2325 O O . LYS A 1 317 ? -16.095 21.703 13.684 1.00 49.41 317 LYS A O 1
ATOM 2331 N N . THR A 1 318 ? -16.683 20.871 11.688 1.00 51.92 318 THR A N 1
ATOM 2332 C CA . THR A 1 318 ? -15.834 19.695 11.875 1.00 43.13 318 THR A CA 1
ATOM 2333 C C . THR A 1 318 ? -15.094 19.310 10.605 1.00 43.19 318 THR A C 1
ATOM 2334 O O . THR A 1 318 ? -15.684 19.202 9.521 1.00 40.89 318 THR A O 1
ATOM 2338 N N . LEU A 1 319 ? -13.791 19.105 10.761 1.00 50.15 319 LEU A N 1
ATOM 2339 C CA . LEU A 1 319 ? -12.930 18.623 9.687 1.00 48.40 319 LEU A CA 1
ATOM 2340 C C . LEU A 1 319 ? -12.716 17.118 9.834 1.00 45.37 319 LEU A C 1
ATOM 2341 O O . LEU A 1 319 ? -12.222 16.658 10.861 1.00 49.76 319 LEU A O 1
ATOM 2346 N N . LEU A 1 320 ? -13.093 16.355 8.814 1.00 48.39 320 LEU A N 1
ATOM 2347 C CA . LEU A 1 320 ? -12.891 14.907 8.819 1.00 51.46 320 LEU A CA 1
ATOM 2348 C C . LEU A 1 320 ? -11.665 14.593 7.992 1.00 51.15 320 LEU A C 1
ATOM 2349 O O . LEU A 1 320 ? -11.621 14.925 6.801 1.00 40.82 320 LEU A O 1
ATOM 2354 N N . ILE A 1 321 ? -10.670 13.967 8.619 1.00 49.06 321 ILE A N 1
ATOM 2355 C CA . ILE A 1 321 ? -9.411 13.679 7.935 1.00 48.57 321 ILE A CA 1
ATOM 2356 C C . ILE A 1 321 ? -9.025 12.220 8.056 1.00 50.20 321 ILE A C 1
ATOM 2357 O O . ILE A 1 321 ? -8.801 11.722 9.162 1.00 51.03 321 ILE A O 1
ATOM 2362 N N . HIS A 1 322 ? -8.941 11.539 6.917 1.00 48.28 322 HIS A N 1
ATOM 2363 C CA . HIS A 1 322 ? -8.489 10.147 6.883 1.00 53.58 322 HIS A CA 1
ATOM 2364 C C . HIS A 1 322 ? -7.030 10.037 7.352 1.00 56.80 322 HIS A C 1
ATOM 2365 O O . HIS A 1 322 ? -6.161 10.779 6.901 1.00 55.12 322 HIS A O 1
ATOM 2372 N N . GLU A 1 323 ? -6.767 9.098 8.250 1.00 53.76 323 GLU A N 1
ATOM 2373 C CA . GLU A 1 323 ? -5.453 8.982 8.873 1.00 59.55 323 GLU A CA 1
ATOM 2374 C C . GLU A 1 323 ? -4.300 8.648 7.908 1.00 57.87 323 GLU A C 1
ATOM 2375 O O . GLU A 1 323 ? -3.131 8.842 8.239 1.00 55.08 323 GLU A O 1
ATOM 2381 N N . SER A 1 324 ? -4.610 8.143 6.722 1.00 56.60 324 SER A N 1
ATOM 2382 C CA . SER A 1 324 ? -3.541 7.817 5.773 1.00 59.65 324 SER A CA 1
ATOM 2383 C C . SER A 1 324 ? -3.027 9.029 4.980 1.00 63.22 324 SER A C 1
ATOM 2384 O O . SER A 1 324 ? -2.101 8.906 4.178 1.00 66.40 324 SER A O 1
ATOM 2387 N N . ARG A 1 325 ? -3.616 10.196 5.205 1.00 62.43 325 ARG A N 1
ATOM 2388 C CA . ARG A 1 325 ? -3.126 11.412 4.566 1.00 62.76 325 ARG A CA 1
ATOM 2389 C C . ARG A 1 325 ? -1.802 11.880 5.156 1.00 66.66 325 ARG A C 1
ATOM 2390 O O . ARG A 1 325 ? -1.677 12.091 6.361 1.00 67.04 325 ARG A O 1
ATOM 2398 N N . GLU A 1 326 ? -0.814 12.051 4.289 1.00 70.50 326 GLU A N 1
ATOM 2399 C CA . GLU A 1 326 ? 0.496 12.483 4.734 1.00 74.62 326 GLU A CA 1
ATOM 2400 C C . GLU A 1 326 ? 0.438 13.891 5.312 1.00 77.68 326 GLU A C 1
ATOM 2401 O O . GLU A 1 326 ? 1.087 14.180 6.313 1.00 79.77 326 GLU A O 1
ATOM 2407 N N . ASP A 1 327 ? -0.369 14.755 4.703 1.00 74.91 327 ASP A N 1
ATOM 2408 C CA . ASP A 1 327 ? -0.533 16.126 5.192 1.00 68.97 327 ASP A CA 1
ATOM 2409 C C . ASP A 1 327 ? -1.451 16.219 6.415 1.00 67.02 327 ASP A C 1
ATOM 2410 O O . ASP A 1 327 ? -1.829 17.315 6.838 1.00 69.66 327 ASP A O 1
ATOM 2415 N N . LEU A 1 328 ? -1.800 15.073 6.993 1.00 65.07 328 LEU A N 1
ATOM 2416 C CA . LEU A 1 328 ? -2.751 15.045 8.112 1.00 64.16 328 LEU A CA 1
ATOM 2417 C C . LEU A 1 328 ? -2.554 16.180 9.129 1.00 68.00 328 LEU A C 1
ATOM 2418 O O . LEU A 1 328 ? -3.494 16.920 9.453 1.00 61.05 328 LEU A O 1
ATOM 2423 N N . GLU A 1 329 ? -1.337 16.319 9.639 1.00 73.37 329 GLU A N 1
ATOM 2424 C CA . GLU A 1 329 ? -1.116 17.244 10.739 1.00 80.13 329 GLU A CA 1
ATOM 2425 C C . GLU A 1 329 ? -1.267 18.688 10.291 1.00 79.29 329 GLU A C 1
ATOM 2426 O O . GLU A 1 329 ? -1.683 19.547 11.070 1.00 81.34 329 GLU A O 1
ATOM 2432 N N . GLU A 1 330 ? -0.938 18.950 9.031 1.00 72.46 330 GLU A N 1
ATOM 2433 C CA . GLU A 1 330 ? -1.093 20.290 8.483 1.00 69.27 330 GLU A CA 1
ATOM 2434 C C . GLU A 1 330 ? -2.537 20.732 8.585 1.00 67.80 330 GLU A C 1
ATOM 2435 O O . GLU A 1 330 ? -2.825 21.814 9.092 1.00 73.55 330 GLU A O 1
ATOM 2441 N N . TRP A 1 331 ? -3.448 19.889 8.114 1.00 58.41 331 TRP A N 1
ATOM 2442 C CA . TRP A 1 331 ? -4.872 20.166 8.263 1.00 61.46 331 TRP A CA 1
ATOM 2443 C C . TRP A 1 331 ? -5.312 20.292 9.725 1.00 65.98 331 TRP A C 1
ATOM 2444 O O . TRP A 1 331 ? -6.223 21.060 10.035 1.00 66.17 331 TRP A O 1
ATOM 2455 N N . VAL A 1 332 ? -4.656 19.560 10.621 1.00 71.88 332 VAL A N 1
ATOM 2456 C CA . VAL A 1 332 ? -4.935 19.687 12.050 1.00 69.95 332 VAL A CA 1
ATOM 2457 C C . VAL A 1 332 ? -4.585 21.084 12.557 1.00 74.96 332 VAL A C 1
ATOM 2458 O O . VAL A 1 332 ? -5.390 21.738 13.219 1.00 70.64 332 VAL A O 1
ATOM 2462 N N . GLU A 1 333 ? -3.376 21.534 12.249 1.00 81.05 333 GLU A N 1
ATOM 2463 C CA . GLU A 1 333 ? -2.961 22.877 12.609 1.00 87.54 333 GLU A CA 1
ATOM 2464 C C . GLU A 1 333 ? -3.967 23.881 12.062 1.00 85.36 333 GLU A C 1
ATOM 2465 O O . GLU A 1 333 ? -4.502 24.709 12.804 1.00 80.85 333 GLU A O 1
ATOM 2471 N N . LYS A 1 334 ? -4.227 23.797 10.759 1.00 76.26 334 LYS A N 1
ATOM 2472 C CA . LYS A 1 334 ? -5.166 24.697 10.104 1.00 66.55 334 LYS A CA 1
ATOM 2473 C C . LYS A 1 334 ? -6.533 24.669 10.794 1.00 68.37 334 LYS A C 1
ATOM 2474 O O . LYS A 1 334 ? -7.219 25.684 10.857 1.00 69.09 334 LYS A O 1
ATOM 2480 N N . ALA A 1 335 ? -6.923 23.510 11.322 1.00 76.35 335 ALA A N 1
ATOM 2481 C CA . ALA A 1 335 ? -8.205 23.374 12.026 1.00 76.81 335 ALA A CA 1
ATOM 2482 C C . ALA A 1 335 ? -8.157 23.906 13.462 1.00 83.56 335 ALA A C 1
ATOM 2483 O O . ALA A 1 335 ? -9.170 24.372 13.990 1.00 77.77 335 ALA A O 1
ATOM 2485 N N . LYS A 1 336 ? -6.988 23.806 14.095 1.00 95.56 336 LYS A N 1
ATOM 2486 C CA . LYS A 1 336 ? -6.698 24.575 15.304 1.00 96.18 336 LYS A CA 1
ATOM 2487 C C . LYS A 1 336 ? -6.632 25.995 14.806 1.00 92.94 336 LYS A C 1
ATOM 2488 O O . LYS A 1 336 ? -5.915 26.277 13.855 1.00 91.96 336 LYS A O 1
ATOM 2494 N N . SER A 1 337 ? -7.386 26.891 15.422 1.00 97.71 337 SER A N 1
ATOM 2495 C CA . SER A 1 337 ? -7.713 28.130 14.744 1.00 104.16 337 SER A CA 1
ATOM 2496 C C . SER A 1 337 ? -8.472 27.710 13.494 1.00 107.15 337 SER A C 1
ATOM 2497 O O . SER A 1 337 ? -8.324 26.582 13.029 1.00 112.67 337 SER A O 1
ATOM 2500 N N . SER A 1 338 ? -9.266 28.621 12.944 1.00 100.61 338 SER A N 1
ATOM 2501 C CA . SER A 1 338 ? -10.343 28.263 12.026 1.00 85.77 338 SER A CA 1
ATOM 2502 C C . SER A 1 338 ? -11.473 27.747 12.888 1.00 80.61 338 SER A C 1
ATOM 2503 O O . SER A 1 338 ? -12.593 27.586 12.414 1.00 86.90 338 SER A O 1
ATOM 2506 N N . GLY A 1 339 ? -11.153 27.472 14.154 1.00 77.45 339 GLY A N 1
ATOM 2507 C CA . GLY A 1 339 ? -12.104 26.967 15.130 1.00 69.97 339 GLY A CA 1
ATOM 2508 C C . GLY A 1 339 ? -12.882 25.726 14.712 1.00 73.68 339 GLY A C 1
ATOM 2509 O O . GLY A 1 339 ? -14.078 25.625 15.002 1.00 72.10 339 GLY A O 1
ATOM 2510 N N . ALA A 1 340 ? -12.219 24.780 14.042 1.00 69.79 340 ALA A N 1
ATOM 2511 C CA . ALA A 1 340 ? -12.887 23.544 13.620 1.00 66.57 340 ALA A CA 1
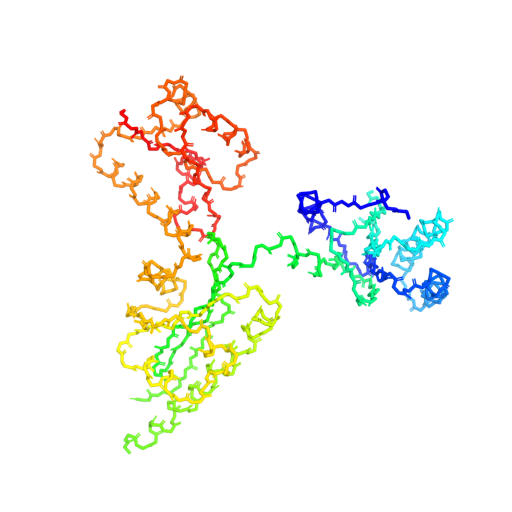ATOM 2512 C C . ALA A 1 340 ? -12.498 22.340 14.481 1.00 59.77 340 ALA A C 1
ATOM 2513 O O . ALA A 1 340 ? -11.340 22.170 14.863 1.00 62.97 340 ALA A O 1
ATOM 2515 N N . GLN A 1 341 ? -13.474 21.507 14.801 1.00 58.02 341 GLN A N 1
ATOM 2516 C CA . GLN A 1 341 ? -13.152 20.261 15.472 1.00 53.83 341 GLN A CA 1
ATOM 2517 C C . GLN A 1 341 ? -12.607 19.253 14.471 1.00 51.75 341 GLN A C 1
ATOM 2518 O O . GLN A 1 341 ? -13.123 19.102 13.360 1.00 48.80 341 GLN A O 1
ATOM 2524 N N . VAL A 1 342 ? -11.540 18.579 14.867 1.00 50.69 342 VAL A N 1
ATOM 2525 C CA . VAL A 1 342 ? -10.934 17.573 14.024 1.00 54.10 342 VAL A CA 1
ATOM 2526 C C . VAL A 1 342 ? -11.427 16.196 14.399 1.00 56.10 342 VAL A C 1
ATOM 2527 O O . VAL A 1 342 ? -11.375 15.809 15.561 1.00 56.67 342 VAL A O 1
ATOM 2531 N N . ILE A 1 343 ? -11.921 15.470 13.403 1.00 59.17 343 ILE A N 1
ATOM 2532 C CA . ILE A 1 343 ? -12.195 14.048 13.532 1.00 55.47 343 ILE A CA 1
ATOM 2533 C C . ILE A 1 343 ? -11.232 13.302 12.603 1.00 48.37 343 ILE A C 1
ATOM 2534 O O . ILE A 1 343 ? -11.308 13.421 11.371 1.00 42.10 343 ILE A O 1
ATOM 2539 N N . VAL A 1 344 ? -10.302 12.561 13.185 1.00 51.26 344 VAL A N 1
ATOM 2540 C CA . VAL A 1 344 ? -9.446 11.716 12.369 1.00 57.34 344 VAL A CA 1
ATOM 2541 C C . VAL A 1 344 ? -10.159 10.401 12.065 1.00 56.25 344 VAL A C 1
ATOM 2542 O O . VAL A 1 344 ? -10.579 9.692 12.971 1.00 55.27 344 VAL A O 1
ATOM 2546 N N . VAL A 1 345 ? -10.298 10.088 10.783 1.00 54.01 345 VAL A N 1
ATOM 2547 C CA . VAL A 1 345 ? -10.992 8.881 10.364 1.00 52.07 345 VAL A CA 1
ATOM 2548 C C . VAL A 1 345 ? -10.026 7.703 10.250 1.00 53.53 345 VAL A C 1
ATOM 2549 O O . VAL A 1 345 ? -9.156 7.686 9.377 1.00 55.27 345 VAL A O 1
ATOM 2553 N N . PRO A 1 346 ? -10.176 6.706 11.141 1.00 52.44 346 PRO A N 1
ATOM 2554 C CA . PRO A 1 346 ? -9.225 5.593 11.102 1.00 47.33 346 PRO A CA 1
ATOM 2555 C C . PRO A 1 346 ? -9.485 4.724 9.879 1.00 50.21 346 PRO A C 1
ATOM 2556 O O . PRO A 1 346 ? -10.610 4.680 9.375 1.00 49.34 346 PRO A O 1
ATOM 2560 N N . GLU A 1 347 ? -8.439 4.052 9.410 1.00 57.27 347 GLU A N 1
ATOM 2561 C CA . GLU A 1 347 ? -8.510 3.175 8.248 1.00 66.31 347 GLU A CA 1
ATOM 2562 C C . GLU A 1 347 ? -9.516 2.044 8.474 1.00 66.66 347 GLU A C 1
ATOM 2563 O O . GLU A 1 347 ? -10.075 1.490 7.521 1.00 65.56 347 GLU A O 1
ATOM 2569 N N . SER A 1 348 ? -9.743 1.714 9.746 1.00 62.56 348 SER A N 1
ATOM 2570 C CA . SER A 1 348 ? -10.630 0.613 10.139 1.00 55.33 348 SER A CA 1
ATOM 2571 C C . SER A 1 348 ? -12.106 1.007 10.213 1.00 54.03 348 SER A C 1
ATOM 2572 O O . SER A 1 348 ? -12.988 0.155 10.350 1.00 56.86 348 SER A O 1
ATOM 2575 N N . LEU A 1 349 ? -12.376 2.304 10.150 1.00 51.66 349 LEU A N 1
ATOM 2576 C CA . LEU A 1 349 ? -13.750 2.773 10.143 1.00 55.97 349 LEU A CA 1
ATOM 2577 C C . LEU A 1 349 ? -14.456 2.221 8.900 1.00 60.00 349 LEU A C 1
ATOM 2578 O O . LEU A 1 349 ? -13.863 2.139 7.813 1.00 61.50 349 LEU A O 1
ATOM 2583 N N . ALA A 1 350 ? -15.713 1.825 9.057 1.00 58.00 350 ALA A N 1
ATOM 2584 C CA . ALA A 1 350 ? -16.418 1.135 7.975 1.00 68.72 350 ALA A CA 1
ATOM 2585 C C . ALA A 1 350 ? -16.396 1.912 6.650 1.00 71.16 350 ALA A C 1
ATOM 2586 O O . ALA A 1 350 ? -16.108 1.343 5.590 1.00 72.27 350 ALA A O 1
ATOM 2588 N N . GLU A 1 351 ? -16.703 3.209 6.718 1.00 55.82 351 GLU A N 1
ATOM 2589 C CA . GLU A 1 351 ? -16.748 4.046 5.530 1.00 55.41 351 GLU A CA 1
ATOM 2590 C C . GLU A 1 351 ? -15.380 4.608 5.181 1.00 58.24 351 GLU A C 1
ATOM 2591 O O . GLU A 1 351 ? -15.267 5.392 4.240 1.00 60.51 351 GLU A O 1
ATOM 2597 N N . ALA A 1 352 ? -14.343 4.217 5.921 1.00 50.72 352 ALA A N 1
ATOM 2598 C CA . ALA A 1 352 ? -13.043 4.861 5.740 1.00 52.63 352 ALA A CA 1
ATOM 2599 C C . ALA A 1 352 ? -12.542 4.774 4.305 1.00 54.09 352 ALA A C 1
ATOM 2600 O O . ALA A 1 352 ? -12.115 5.781 3.734 1.00 50.42 352 ALA A O 1
ATOM 2602 N N . GLU A 1 353 ? -12.593 3.583 3.720 1.00 49.78 353 GLU A N 1
ATOM 2603 C CA . GLU A 1 353 ? -12.066 3.410 2.372 1.00 59.03 353 GLU A CA 1
ATOM 2604 C C . GLU A 1 353 ? -12.887 4.172 1.320 1.00 59.47 353 GLU A C 1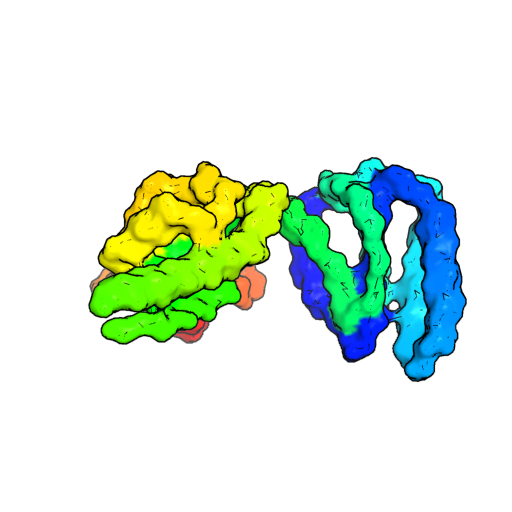
ATOM 2605 O O . GLU A 1 353 ? -12.341 4.708 0.364 1.00 64.34 353 GLU A O 1
ATOM 2611 N N . TRP A 1 354 ? -14.200 4.203 1.503 1.00 52.16 354 TRP A N 1
ATOM 2612 C CA . TRP A 1 354 ? -15.075 4.961 0.638 1.00 50.84 354 TRP A CA 1
ATOM 2613 C C . TRP A 1 354 ? -14.746 6.461 0.723 1.00 50.07 354 TRP A C 1
ATOM 2614 O O . TRP A 1 354 ? -14.607 7.139 -0.301 1.00 46.34 354 TRP A O 1
ATOM 2625 N N . PHE A 1 355 ? -14.630 6.954 1.958 1.00 45.87 355 PHE A N 1
ATOM 2626 C CA . PHE A 1 355 ? -14.263 8.333 2.253 1.00 44.97 355 PHE A CA 1
ATOM 2627 C C . PHE A 1 355 ? -12.952 8.737 1.584 1.00 50.84 355 PHE A C 1
ATOM 2628 O O . PHE A 1 355 ? -12.849 9.813 0.984 1.00 49.74 355 PHE A O 1
ATOM 2636 N N . LEU A 1 356 ? -11.951 7.873 1.700 1.00 45.42 356 LEU A N 1
ATOM 2637 C CA . LEU A 1 356 ? -10.656 8.096 1.081 1.00 43.13 356 LEU A CA 1
ATOM 2638 C C . LEU A 1 356 ? -10.749 8.048 -0.451 1.00 54.60 356 LEU A C 1
ATOM 2639 O O . LEU A 1 356 ? -10.076 8.804 -1.147 1.00 50.49 356 LEU A O 1
ATOM 2644 N N . LYS A 1 357 ? -11.570 7.146 -0.977 1.00 52.10 357 LYS A N 1
ATOM 2645 C CA . LYS A 1 357 ? -11.656 6.987 -2.429 1.00 53.46 357 LYS A CA 1
ATOM 2646 C C . LYS A 1 357 ? -12.429 8.139 -3.049 1.00 50.75 357 LYS A C 1
ATOM 2647 O O . LYS A 1 357 ? -12.032 8.679 -4.071 1.00 52.64 357 LYS A O 1
ATOM 2653 N N . THR A 1 358 ? -13.539 8.517 -2.435 1.00 47.55 358 THR A N 1
ATOM 2654 C CA . THR A 1 358 ? -14.400 9.457 -3.118 1.00 48.59 358 THR A CA 1
ATOM 2655 C C . THR A 1 358 ? -14.115 10.927 -2.783 1.00 54.52 358 THR A C 1
ATOM 2656 O O . THR A 1 358 ? -14.468 11.801 -3.562 1.00 57.53 358 THR A O 1
ATOM 2660 N N . PHE A 1 359 ? -13.434 11.180 -1.663 1.00 50.99 359 PHE A N 1
ATOM 2661 C CA . PHE A 1 359 ? -13.124 12.543 -1.232 1.00 53.57 359 PHE A CA 1
ATOM 2662 C C . PHE A 1 359 ? -11.652 12.752 -0.884 1.00 53.80 359 PHE A C 1
ATOM 2663 O O . PHE A 1 359 ? -11.285 13.753 -0.258 1.00 51.61 359 PHE A O 1
ATOM 2671 N N . GLY A 1 360 ? -10.817 11.796 -1.278 1.00 48.02 360 GLY A N 1
ATOM 2672 C CA . GLY A 1 360 ? -9.405 11.864 -0.975 1.00 41.63 360 GLY A CA 1
ATOM 2673 C C . GLY A 1 360 ? -9.152 11.911 0.516 1.00 45.22 360 GLY A C 1
ATOM 2674 O O . GLY A 1 360 ? -8.094 12.346 0.954 1.00 52.24 360 GLY A O 1
ATOM 2675 N N . GLY A 1 361 ? -10.117 11.443 1.300 1.00 40.72 361 GLY A N 1
ATOM 2676 C CA . GLY A 1 361 ? -9.961 11.412 2.744 1.00 43.49 361 GLY A CA 1
ATOM 2677 C C . GLY A 1 361 ? -9.844 12.796 3.385 1.00 50.66 361 GLY A C 1
ATOM 2678 O O . GLY A 1 361 ? -9.141 12.962 4.387 1.00 47.87 361 GLY A O 1
ATOM 2679 N N . LEU A 1 362 ? -10.535 13.783 2.807 1.00 45.59 362 LEU A N 1
ATOM 2680 C CA . LEU A 1 362 ? -10.588 15.143 3.367 1.00 44.86 362 LEU A CA 1
ATOM 2681 C C . LEU A 1 362 ? -11.936 15.798 3.084 1.00 46.79 362 LEU A C 1
ATOM 2682 O O . LEU A 1 362 ? -12.282 16.040 1.928 1.00 48.03 362 LEU A O 1
ATOM 2687 N N . ALA A 1 363 ? -12.681 16.131 4.129 1.00 43.82 363 ALA A N 1
ATOM 2688 C CA . ALA A 1 363 ? -13.936 16.846 3.945 1.00 48.21 363 ALA A CA 1
ATOM 2689 C C . ALA A 1 363 ? -14.328 17.572 5.218 1.00 53.15 363 ALA A C 1
ATOM 2690 O O . ALA A 1 363 ? -13.836 17.239 6.296 1.00 53.29 363 ALA A O 1
ATOM 2692 N N . GLY A 1 364 ? -15.196 18.576 5.087 1.00 46.26 364 GLY A N 1
ATOM 2693 C CA . GLY A 1 364 ? -15.652 19.328 6.236 1.00 41.67 364 GLY A CA 1
ATOM 2694 C C . GLY A 1 364 ? -17.161 19.368 6.325 1.00 44.08 364 GLY A C 1
ATOM 2695 O O . GLY A 1 364 ? -17.856 19.376 5.312 1.00 53.42 364 GLY A O 1
ATOM 2696 N N . ILE A 1 365 ? -17.674 19.360 7.544 1.00 43.55 365 ILE A N 1
ATOM 2697 C CA . ILE A 1 365 ? -19.059 19.732 7.757 1.00 47.44 365 ILE A CA 1
ATOM 2698 C C . ILE A 1 365 ? -19.077 21.229 8.129 1.00 49.79 365 ILE A C 1
ATOM 2699 O O . ILE A 1 365 ? -18.360 21.665 9.027 1.00 51.75 365 ILE A O 1
ATOM 2704 N N . LEU A 1 366 ? -19.878 22.007 7.411 1.00 48.44 366 LEU A N 1
ATOM 2705 C CA . LEU A 1 366 ? -19.946 23.452 7.616 1.00 50.40 366 LEU A CA 1
ATOM 2706 C C . LEU A 1 366 ? -20.925 23.851 8.723 1.00 58.45 366 LEU A C 1
ATOM 2707 O O . LEU A 1 366 ? -21.900 23.156 8.987 1.00 62.96 366 LEU A O 1
ATOM 2712 N N . ARG A 1 367 ? -20.664 24.970 9.380 1.00 63.41 367 ARG A N 1
ATOM 2713 C CA . ARG A 1 367 ? -21.657 25.515 10.297 1.00 66.62 367 ARG A CA 1
ATOM 2714 C C . ARG A 1 367 ? -22.567 26.478 9.541 1.00 65.67 367 ARG A C 1
ATOM 2715 O O . ARG A 1 367 ? -23.668 26.801 9.993 1.00 66.97 367 ARG A O 1
ATOM 2723 N N . PHE A 1 368 ? -22.088 26.935 8.390 1.00 62.42 368 PHE A N 1
ATOM 2724 C CA . PHE A 1 368 ? -22.942 27.570 7.396 1.00 61.54 368 PHE A CA 1
ATOM 2725 C C . PHE A 1 368 ? -22.308 27.462 6.024 1.00 61.42 368 PHE A C 1
ATOM 2726 O O . PHE A 1 368 ? -22.969 27.040 5.081 1.00 74.35 368 PHE A O 1
#

GO terms:
  GO:0005515 protein binding (F, IPI)

Organism: Aeropyrum pernix (strain ATCC 700893 / DSM 11879 / JCM 9820 / NBRC 100138 / K1) (NCBI:txid272557)

Foldseek 3Di:
DQVQEDALVVLVVVVVVLQVAFADWQQKKKWWFFQVDFVVVVLVVLVVVLVCLVVDPDVVRSVFNNVFSVVVNVVSVVDHGAPNQTKMWIFTPVTDIDMGRYPHRDDDIDIGGGRGYDCVVVCLVSAPLLKEWEWEDDLFKIWIWMDFQQDIATPDIGGFDADVVVVNVVRSVVVLLVSQVVNCVPPVVCLVSSSYQAYAYEYADDGSVVSLVDPNHPPSHNVRYLPDHYYFYDHHPRRRLVRLCRSVVRPSSVSNVVLVVVVVVVVVCVVVVVPQKFADVVGVLVCLVVLFFAEKFAEPVDPCVVVVVVSCVRSVHHYRYHYCPPPCRVVCCVPRVRIMTGTPD